Protein AF-V5H3W8-F1 (afdb_monomer)

pLDDT: mean 76.36, std 15.49, range [36.38, 95.75]

Radius of gyration: 22.55 Å; Cα contacts (8 Å, |Δi|>4): 154; chains: 1; bounding box: 55×56×62 Å

Mean predicted aligned error: 12.54 Å

Organism: Anoplophora glabripennis (NCBI:txid217634)

Solvent-accessible surface area (backbone atoms only — not comparable to full-atom values): 15228 Å² total; per-residue (Å²): 134,80,85,79,77,49,71,63,59,54,52,53,50,49,54,49,51,53,53,55,58,68,69,58,84,46,81,87,74,57,70,96,51,98,62,84,52,44,66,60,54,44,54,50,52,47,48,53,53,48,54,53,50,52,52,50,24,57,54,53,75,65,39,87,72,81,64,96,80,65,80,83,50,88,82,46,69,98,61,90,51,64,67,63,46,50,49,53,49,24,49,49,42,58,73,68,49,26,59,79,77,51,67,57,66,57,57,50,36,53,61,69,69,45,80,72,90,63,70,89,81,59,75,79,68,64,78,80,55,80,55,74,84,76,53,60,48,69,62,51,48,49,48,49,61,41,69,46,67,94,84,60,56,68,67,62,52,51,51,53,50,52,43,40,46,52,52,46,48,53,41,43,52,50,55,54,52,64,74,43,55,71,71,49,49,54,60,53,22,68,78,41,53,88,97,53,79,83,50,68,26,24,49,50,36,51,47,43,74,75,44,60,90,41,89,78,53,77,86,77,73,64,90,78,71,88,59,90,74,79,74,58,62,68,60,50,50,54,50,45,56,60,70,49,54,85,112

Structure (mmCIF, N/CA/C/O backbone):
data_AF-V5H3W8-F1
#
_entry.id   AF-V5H3W8-F1
#
loop_
_atom_site.group_PDB
_atom_site.id
_atom_site.type_symbol
_atom_site.label_atom_id
_atom_site.label_alt_id
_atom_site.label_comp_id
_atom_site.label_asym_id
_atom_site.label_entity_id
_atom_site.label_seq_id
_atom_site.pdbx_PDB_ins_code
_atom_site.Cartn_x
_atom_site.Cartn_y
_atom_site.Cartn_z
_atom_site.occupancy
_atom_site.B_iso_or_equiv
_atom_site.auth_seq_id
_atom_site.auth_comp_id
_atom_site.auth_asym_id
_atom_site.auth_atom_id
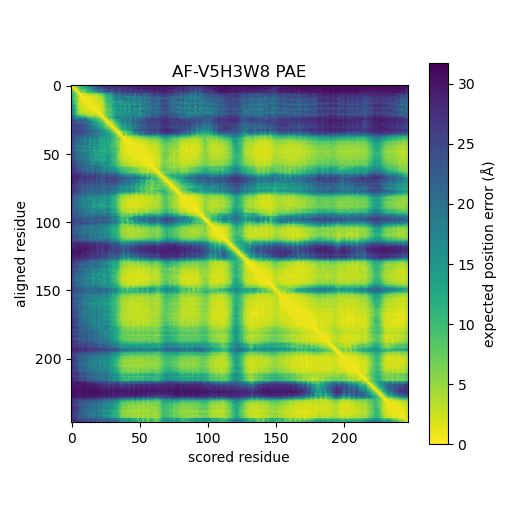_atom_site.pdbx_PDB_model_num
ATOM 1 N N . GLN A 1 1 ? 26.326 19.329 -33.307 1.00 36.81 1 GLN A N 1
ATOM 2 C CA . GLN A 1 1 ? 25.952 17.973 -33.765 1.00 36.81 1 GLN A CA 1
ATOM 3 C C . GLN A 1 1 ? 24.693 17.554 -33.015 1.00 36.81 1 GLN A C 1
ATOM 5 O O . GLN A 1 1 ? 24.700 17.616 -31.793 1.00 36.81 1 GLN A O 1
ATOM 10 N N . LYS A 1 2 ? 23.595 17.240 -33.718 1.00 36.38 2 LYS A N 1
ATOM 11 C CA . LYS A 1 2 ? 22.385 16.672 -33.092 1.00 36.38 2 LYS A CA 1
ATOM 12 C C . LYS A 1 2 ? 22.700 15.240 -32.634 1.00 36.38 2 LYS A C 1
ATOM 14 O O . LYS A 1 2 ? 23.395 14.552 -33.381 1.00 36.38 2 LYS A O 1
ATOM 19 N N . PRO A 1 3 ? 22.228 14.784 -31.462 1.00 43.50 3 PRO A N 1
ATOM 20 C CA . PRO A 1 3 ? 22.454 13.410 -31.045 1.00 43.50 3 PRO A CA 1
ATOM 21 C C . PRO A 1 3 ? 21.676 12.493 -31.991 1.00 43.50 3 PRO A C 1
ATOM 23 O O . PRO A 1 3 ? 20.459 12.609 -32.125 1.00 43.50 3 PRO A O 1
ATOM 26 N N . SER A 1 4 ? 22.401 11.632 -32.696 1.00 48.28 4 SER A N 1
ATOM 27 C CA . SER A 1 4 ? 21.852 10.573 -33.533 1.00 48.28 4 SER A CA 1
ATOM 28 C C . SER A 1 4 ? 21.079 9.602 -32.646 1.00 48.28 4 SER A C 1
ATOM 30 O O . SER A 1 4 ? 21.668 8.835 -31.884 1.00 48.28 4 SER A O 1
ATOM 32 N N . THR A 1 5 ? 19.753 9.668 -32.714 1.00 57.25 5 THR A N 1
ATOM 33 C CA . THR A 1 5 ? 18.859 8.668 -32.136 1.00 57.25 5 THR A CA 1
ATOM 34 C C . THR A 1 5 ? 19.166 7.329 -32.803 1.00 57.25 5 THR A C 1
ATOM 36 O O . THR A 1 5 ? 18.999 7.188 -34.009 1.00 57.25 5 THR A O 1
ATOM 39 N N . SER A 1 6 ? 19.701 6.374 -32.041 1.00 74.00 6 SER A N 1
ATOM 40 C CA . SER A 1 6 ? 20.028 5.031 -32.536 1.00 74.00 6 SER A CA 1
ATOM 41 C C . SER A 1 6 ? 18.786 4.366 -33.144 1.00 74.00 6 SER A C 1
ATOM 43 O O . SER A 1 6 ? 17.714 4.459 -32.550 1.00 74.00 6 SER A O 1
ATOM 45 N N . ASN A 1 7 ? 18.929 3.642 -34.262 1.00 76.00 7 ASN A N 1
ATOM 46 C CA . ASN A 1 7 ? 17.858 2.844 -34.890 1.00 76.00 7 ASN A CA 1
ATOM 47 C C . ASN A 1 7 ? 17.130 1.930 -33.880 1.00 76.00 7 ASN A C 1
ATOM 49 O O . ASN A 1 7 ? 15.952 1.622 -34.031 1.00 76.00 7 ASN A O 1
ATOM 53 N N . MET A 1 8 ? 17.825 1.520 -32.814 1.00 65.44 8 MET A N 1
ATOM 54 C CA . MET A 1 8 ? 17.246 0.764 -31.705 1.00 65.44 8 MET A CA 1
ATOM 55 C C . MET A 1 8 ? 16.245 1.589 -30.882 1.00 65.44 8 MET A C 1
ATOM 57 O O . MET A 1 8 ? 15.207 1.067 -30.494 1.00 65.44 8 MET A O 1
ATOM 61 N N . ALA A 1 9 ? 16.526 2.867 -30.619 1.00 68.62 9 ALA A N 1
ATOM 62 C CA . ALA A 1 9 ? 15.624 3.745 -29.874 1.00 68.62 9 ALA A CA 1
ATOM 63 C C . ALA A 1 9 ? 14.322 4.005 -30.649 1.00 68.62 9 ALA A C 1
ATOM 65 O O . ALA A 1 9 ? 13.252 4.045 -30.048 1.00 68.62 9 ALA A O 1
ATOM 66 N N . GLU A 1 10 ? 14.407 4.116 -31.976 1.00 75.38 10 GLU A N 1
ATOM 67 C CA . GLU A 1 10 ? 13.243 4.229 -32.860 1.00 75.38 10 GLU 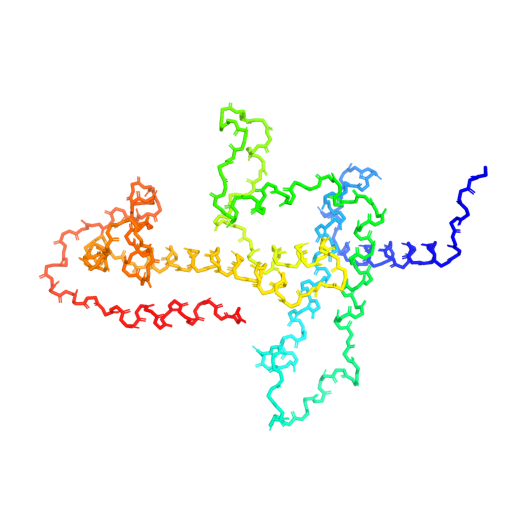A CA 1
ATOM 68 C C . GLU A 1 10 ? 12.424 2.931 -32.885 1.00 75.38 10 GLU A C 1
ATOM 70 O O . GLU A 1 10 ? 11.208 2.963 -32.701 1.00 75.38 10 GLU A O 1
ATOM 75 N N . ALA A 1 11 ? 13.088 1.777 -33.014 1.00 74.50 11 ALA A N 1
ATOM 76 C CA . ALA A 1 11 ? 12.425 0.475 -32.971 1.00 74.50 11 ALA A CA 1
ATOM 77 C C . ALA A 1 11 ? 11.715 0.225 -31.627 1.00 74.50 11 ALA A C 1
ATOM 79 O O . ALA A 1 11 ? 10.573 -0.228 -31.613 1.00 74.50 11 ALA A O 1
ATOM 80 N N . ILE A 1 12 ? 12.354 0.569 -30.503 1.00 71.31 12 ILE A N 1
ATOM 81 C CA . ILE A 1 12 ? 11.743 0.483 -29.167 1.00 71.31 12 ILE A CA 1
ATOM 82 C C . ILE A 1 12 ? 10.550 1.440 -29.060 1.00 71.31 12 ILE A C 1
ATOM 84 O O . ILE A 1 12 ? 9.500 1.042 -28.562 1.00 71.31 12 ILE A O 1
ATOM 88 N N . GLY A 1 13 ? 10.680 2.676 -29.556 1.00 73.56 13 GLY A N 1
ATOM 89 C CA . GLY A 1 13 ? 9.579 3.643 -29.582 1.00 73.56 13 GLY A CA 1
ATOM 90 C C . GLY A 1 13 ? 8.356 3.110 -30.330 1.00 73.56 13 GLY A C 1
ATOM 91 O O . GLY A 1 13 ? 7.246 3.161 -29.804 1.00 73.56 13 GLY A O 1
ATOM 92 N N . LYS A 1 14 ? 8.578 2.509 -31.503 1.00 73.56 14 LYS A N 1
ATOM 93 C CA . LYS A 1 14 ? 7.522 1.928 -32.336 1.00 73.56 14 LYS A CA 1
ATOM 94 C C . LYS A 1 14 ? 6.829 0.735 -31.677 1.00 73.56 14 LYS A C 1
ATOM 96 O O . LYS A 1 14 ? 5.607 0.694 -31.628 1.00 73.56 14 LYS A O 1
ATOM 101 N N . VAL A 1 15 ? 7.590 -0.198 -31.101 1.00 73.19 15 VAL A N 1
ATOM 102 C CA . VAL A 1 15 ? 7.016 -1.346 -30.370 1.00 73.19 15 VAL A CA 1
ATOM 103 C C . VAL A 1 15 ? 6.111 -0.872 -29.232 1.00 73.19 15 VAL A C 1
ATOM 105 O O . VAL A 1 15 ? 5.065 -1.460 -28.976 1.00 73.19 15 VAL A O 1
ATOM 108 N N . MET A 1 16 ? 6.475 0.218 -28.561 1.00 68.38 16 MET A N 1
ATOM 109 C CA . MET A 1 16 ? 5.677 0.757 -27.463 1.00 68.38 16 MET A CA 1
ATOM 110 C C . MET A 1 16 ? 4.433 1.509 -27.922 1.00 68.38 16 MET A C 1
ATOM 112 O O . MET A 1 16 ? 3.408 1.450 -27.240 1.00 68.38 16 MET A O 1
ATOM 116 N N . GLU A 1 17 ? 4.482 2.165 -29.077 1.00 75.00 17 GLU A N 1
ATOM 117 C CA . GLU A 1 17 ? 3.297 2.716 -29.734 1.00 75.00 17 GLU A CA 1
ATOM 118 C C . GLU A 1 17 ? 2.324 1.598 -30.152 1.00 75.00 17 GLU A C 1
ATOM 120 O O . GLU A 1 17 ? 1.122 1.685 -29.884 1.00 75.00 17 GLU A O 1
ATOM 125 N N . ASP A 1 18 ? 2.846 0.491 -30.684 1.00 71.75 18 ASP A N 1
ATOM 126 C CA . ASP A 1 18 ? 2.064 -0.697 -31.045 1.00 71.75 18 ASP A CA 1
ATOM 127 C C . ASP A 1 18 ? 1.444 -1.374 -29.803 1.00 71.75 18 ASP A C 1
ATOM 129 O O . ASP A 1 18 ? 0.270 -1.753 -29.804 1.00 71.75 18 ASP A O 1
ATOM 133 N N . MET A 1 19 ? 2.182 -1.460 -28.690 1.00 69.06 19 MET A N 1
ATOM 134 C CA . MET A 1 19 ? 1.643 -1.940 -27.408 1.00 69.06 19 MET A CA 1
ATOM 135 C C . MET A 1 19 ? 0.571 -0.993 -26.847 1.00 69.06 19 MET A C 1
ATOM 137 O O . MET A 1 19 ? -0.475 -1.446 -26.381 1.00 69.06 19 MET A O 1
ATOM 141 N N . SER A 1 20 ? 0.800 0.323 -26.914 1.00 66.88 20 SER A N 1
ATOM 142 C CA . SER A 1 20 ? -0.152 1.344 -26.449 1.00 66.88 20 SER A CA 1
ATOM 143 C C . SER A 1 20 ? -1.452 1.298 -27.240 1.00 66.88 20 SER A C 1
ATOM 145 O O . SER A 1 20 ? -2.533 1.277 -26.654 1.00 66.88 20 SER A O 1
ATOM 147 N N . SER A 1 21 ? -1.362 1.225 -28.566 1.00 67.25 21 SER A N 1
ATOM 148 C CA . SER A 1 21 ? -2.527 1.149 -29.449 1.00 67.25 21 SER A CA 1
ATOM 149 C C . SER A 1 21 ? -3.320 -0.147 -29.261 1.00 67.25 21 SER A C 1
ATOM 151 O O . SER A 1 21 ? -4.550 -0.103 -29.221 1.00 67.25 21 SER A O 1
ATOM 153 N N . SER A 1 22 ? -2.641 -1.275 -29.036 1.00 62.50 22 SER A N 1
ATOM 154 C CA . SER A 1 22 ? -3.279 -2.584 -28.826 1.00 62.50 22 SER A CA 1
ATOM 155 C C . SER A 1 22 ? -4.119 -2.671 -27.545 1.00 62.50 22 SER A C 1
ATOM 157 O O . SER A 1 22 ? -5.051 -3.469 -27.473 1.00 62.50 22 SER A O 1
ATOM 159 N N . THR A 1 23 ? -3.838 -1.843 -26.533 1.00 56.97 23 THR A N 1
ATOM 160 C CA . THR A 1 23 ? -4.626 -1.811 -25.282 1.00 56.97 23 THR A CA 1
ATOM 161 C C . THR A 1 23 ? -5.836 -0.874 -25.328 1.00 56.97 23 THR A C 1
ATOM 16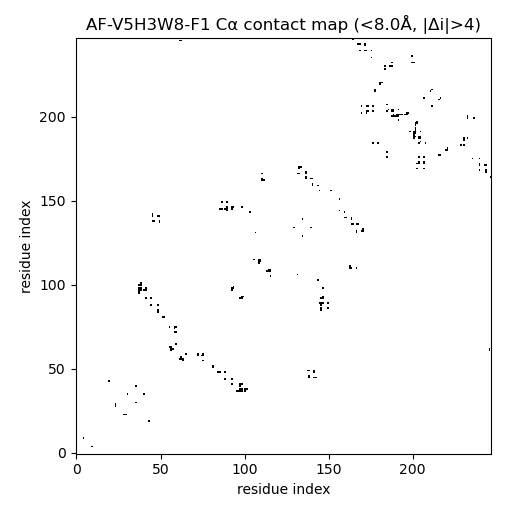3 O O . THR A 1 23 ? -6.718 -0.967 -24.472 1.00 56.97 23 THR A O 1
ATOM 166 N N . GLN A 1 24 ? -5.957 -0.015 -26.348 1.00 60.84 24 GLN A N 1
ATOM 167 C CA . GLN A 1 24 ? -7.094 0.900 -26.519 1.00 60.84 24 GLN A CA 1
ATOM 168 C C . GLN A 1 24 ? -8.302 0.225 -27.193 1.00 60.84 24 GLN A C 1
ATOM 170 O O . GLN A 1 24 ? -8.880 0.743 -28.149 1.00 60.84 24 GLN A O 1
ATOM 175 N N . LEU A 1 25 ? -8.731 -0.925 -26.662 1.00 51.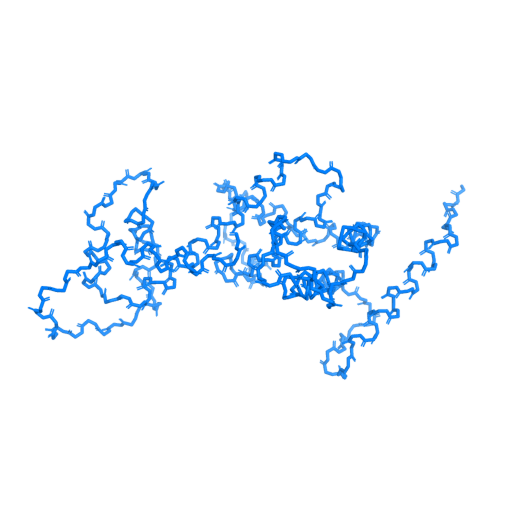78 25 LEU A N 1
ATOM 176 C CA . LEU A 1 25 ? -9.828 -1.749 -27.198 1.00 51.78 25 LEU A CA 1
ATOM 177 C C . LEU A 1 25 ? -11.211 -1.059 -27.211 1.00 51.78 25 LEU A C 1
ATOM 179 O O . LEU A 1 25 ? -12.163 -1.618 -27.753 1.00 51.78 25 LEU A O 1
ATOM 183 N N . LYS A 1 26 ? -11.362 0.151 -26.646 1.00 51.34 26 LYS A N 1
ATOM 184 C CA . LYS A 1 26 ? -12.613 0.927 -26.702 1.00 51.34 26 LYS A CA 1
ATOM 185 C C . LYS A 1 26 ? -12.366 2.392 -27.106 1.00 51.34 26 LYS A C 1
ATOM 187 O O . LYS A 1 26 ? -11.602 3.078 -26.425 1.00 51.34 26 LYS A O 1
ATOM 192 N N . PRO A 1 27 ? -13.098 2.929 -28.108 1.00 52.00 27 PRO A N 1
ATOM 193 C CA . PRO A 1 27 ? -13.049 4.345 -28.504 1.00 52.00 27 PRO A CA 1
ATOM 194 C C . PRO A 1 27 ? -13.328 5.335 -27.363 1.00 52.00 27 PRO A C 1
ATOM 196 O O . PRO A 1 27 ? -12.944 6.495 -27.447 1.00 52.00 27 PRO A O 1
ATOM 199 N N . MET A 1 28 ? -13.983 4.877 -26.294 1.00 44.25 28 MET A N 1
ATOM 200 C CA . MET A 1 28 ? -14.355 5.676 -25.126 1.00 44.25 28 MET A CA 1
ATOM 201 C C . MET A 1 28 ? -13.161 6.057 -24.228 1.00 44.25 28 MET A C 1
ATOM 203 O O . MET A 1 28 ? -13.268 7.016 -23.471 1.00 44.25 28 MET A O 1
ATOM 207 N N . PHE A 1 29 ? -12.021 5.359 -24.338 1.00 48.56 29 PHE A N 1
ATOM 208 C CA . PHE A 1 29 ? -10.782 5.689 -23.614 1.00 48.56 29 PHE A CA 1
ATOM 209 C C . PHE A 1 29 ? -9.767 6.459 -24.466 1.00 48.56 29 PHE A C 1
ATOM 211 O O . PHE A 1 29 ? -8.658 6.723 -24.002 1.00 48.56 29 PHE A O 1
ATOM 218 N N . LYS A 1 30 ? -10.125 6.842 -25.702 1.00 49.28 30 LYS A N 1
ATOM 219 C CA . LYS A 1 30 ? -9.262 7.708 -26.507 1.00 49.28 30 LYS A CA 1
ATOM 220 C C . LYS A 1 30 ? -9.160 9.078 -25.829 1.00 49.28 30 LYS A C 1
ATOM 222 O O . LYS A 1 30 ? -10.192 9.728 -25.634 1.00 49.28 30 LYS A O 1
ATOM 227 N N . PRO A 1 31 ? -7.952 9.552 -25.478 1.00 51.53 31 PRO A N 1
ATOM 228 C CA . PRO A 1 31 ? -7.796 10.914 -24.997 1.00 51.53 31 PRO A CA 1
ATOM 229 C C . PRO A 1 31 ? -8.285 11.879 -26.085 1.00 51.53 31 PRO A C 1
ATOM 231 O O . PRO A 1 31 ? -7.885 11.780 -27.241 1.00 51.53 31 PRO A O 1
ATOM 234 N N . LYS A 1 32 ? -9.147 12.837 -25.718 1.00 51.84 32 LYS A N 1
ATOM 235 C CA . LYS A 1 32 ? -9.651 13.897 -26.620 1.00 51.84 32 LYS A CA 1
ATOM 236 C C . LYS A 1 32 ? -8.559 14.878 -27.095 1.00 51.84 32 LYS A C 1
ATOM 238 O O . LYS A 1 32 ? -8.864 15.833 -27.797 1.00 51.84 32 LYS A O 1
ATOM 243 N N . SER A 1 33 ? -7.309 14.671 -26.684 1.00 50.31 33 SER A N 1
ATOM 244 C CA . SER A 1 33 ? -6.146 15.494 -27.012 1.00 50.31 33 SER A CA 1
ATOM 245 C C . SER A 1 33 ? -5.225 14.715 -27.946 1.00 50.31 33 SER A C 1
ATOM 247 O O . SER A 1 33 ? -4.803 13.612 -27.608 1.00 50.31 33 SER A O 1
ATOM 249 N N . GLU A 1 34 ? -4.868 15.315 -29.084 1.00 51.34 34 GLU A N 1
ATOM 250 C CA . GLU A 1 34 ? -3.947 14.746 -30.084 1.00 51.34 34 GLU A CA 1
ATOM 251 C C . GLU A 1 34 ? -2.525 14.518 -29.546 1.00 51.34 34 GLU A C 1
ATOM 253 O O . GLU A 1 34 ? -1.747 13.774 -30.139 1.00 51.34 34 GLU A O 1
ATOM 258 N N . LYS A 1 35 ? -2.169 15.138 -28.413 1.00 53.22 35 LYS A N 1
ATOM 259 C CA . LYS A 1 35 ? -0.877 14.933 -27.752 1.00 53.22 35 LYS A CA 1
ATOM 260 C C . LYS A 1 35 ? -1.044 14.003 -26.549 1.00 53.22 35 LYS A C 1
ATOM 262 O O . LYS A 1 35 ? -1.861 14.326 -25.677 1.00 53.22 35 LYS A O 1
ATOM 267 N N . PRO A 1 36 ? -0.274 12.899 -26.461 1.00 55.19 36 PRO A N 1
ATOM 268 C CA . PRO A 1 36 ? -0.292 12.033 -25.292 1.00 55.19 36 PRO A CA 1
ATOM 269 C C . PRO A 1 36 ? 0.120 12.842 -24.063 1.00 55.19 36 PRO A C 1
ATOM 271 O O . PRO A 1 36 ? 1.194 13.442 -24.018 1.00 55.19 36 PRO A O 1
ATOM 274 N N . ILE A 1 37 ? -0.766 12.883 -23.070 1.00 64.12 37 ILE A N 1
ATOM 275 C CA . ILE A 1 37 ? -0.479 13.509 -21.784 1.00 64.12 37 ILE A CA 1
ATOM 276 C C . ILE A 1 37 ? 0.551 12.603 -21.094 1.00 64.12 37 ILE A C 1
ATOM 278 O O . ILE A 1 37 ? 0.277 11.411 -20.934 1.00 64.12 37 ILE A O 1
ATOM 282 N N . PRO A 1 38 ? 1.720 13.116 -20.672 1.00 66.88 38 PRO A N 1
ATOM 283 C CA . PRO A 1 38 ? 2.772 12.293 -20.074 1.00 66.88 38 PRO A CA 1
ATOM 284 C C . PRO A 1 38 ? 2.278 11.438 -18.897 1.00 66.88 38 PRO A C 1
ATOM 286 O O . PRO A 1 38 ? 2.636 10.273 -18.783 1.00 66.88 38 PRO A O 1
ATOM 289 N N . GLN A 1 39 ? 1.353 11.965 -18.093 1.00 69.81 39 GLN A N 1
ATOM 290 C CA . GLN A 1 39 ? 0.687 11.237 -17.007 1.00 69.81 39 GLN A CA 1
ATOM 291 C C . GLN A 1 39 ? -0.070 9.990 -17.496 1.00 69.81 39 GLN A C 1
ATOM 293 O O . GLN A 1 39 ? 0.030 8.932 -16.882 1.00 69.81 39 GLN A O 1
ATOM 298 N N . SER A 1 40 ? -0.784 10.074 -18.623 1.00 73.81 40 SER A N 1
ATOM 299 C CA . SER A 1 40 ? -1.494 8.929 -19.208 1.00 73.81 40 SER A CA 1
ATOM 300 C C . SER A 1 40 ? -0.529 7.851 -19.700 1.00 73.81 40 SER A C 1
ATOM 302 O O . SER A 1 40 ? -0.800 6.667 -19.525 1.00 73.81 40 SER A O 1
ATOM 304 N N . LEU A 1 41 ? 0.617 8.250 -20.261 1.00 76.44 41 LEU A N 1
ATOM 305 C CA . LEU A 1 41 ? 1.667 7.311 -20.659 1.00 76.44 41 LEU A CA 1
ATOM 306 C C . LEU A 1 41 ? 2.307 6.636 -19.436 1.00 76.44 41 LEU A C 1
ATOM 308 O O . LEU A 1 41 ? 2.579 5.440 -19.478 1.00 76.44 41 LEU A O 1
ATOM 312 N N . PHE A 1 42 ? 2.488 7.359 -18.324 1.00 78.38 42 PHE A N 1
ATOM 313 C CA . PHE A 1 42 ? 2.976 6.755 -17.081 1.00 78.38 42 PHE A CA 1
ATOM 314 C C . PHE A 1 42 ? 2.010 5.701 -16.550 1.00 78.38 42 PHE A C 1
ATOM 316 O O . PHE A 1 42 ? 2.420 4.575 -16.288 1.00 78.38 42 PHE A O 1
ATOM 323 N N . LEU A 1 43 ? 0.722 6.047 -16.455 1.00 79.69 43 LEU A N 1
ATOM 324 C CA . LEU A 1 43 ? -0.324 5.125 -16.012 1.00 79.69 43 LEU A CA 1
ATOM 325 C C . LEU A 1 43 ? -0.396 3.886 -16.906 1.00 79.69 43 LEU A C 1
ATOM 327 O O . LEU A 1 43 ? -0.587 2.784 -16.402 1.00 79.69 43 LEU A O 1
ATOM 331 N N . PHE A 1 44 ? -0.190 4.058 -18.211 1.00 83.12 44 PHE A N 1
ATOM 332 C CA . PHE A 1 44 ? -0.109 2.951 -19.155 1.00 83.12 44 PHE A CA 1
ATOM 333 C C . PHE A 1 44 ? 1.107 2.043 -18.902 1.00 83.12 44 PHE A C 1
ATOM 335 O O . PHE A 1 44 ? 0.977 0.826 -18.815 1.00 83.12 44 PHE A O 1
ATOM 342 N N . VAL A 1 45 ? 2.297 2.615 -18.712 1.00 85.38 45 VAL A N 1
ATOM 343 C CA . VAL A 1 45 ? 3.503 1.838 -18.381 1.00 85.38 45 VAL A CA 1
ATOM 344 C C . VAL A 1 45 ? 3.333 1.100 -17.046 1.00 85.38 45 VAL A C 1
ATOM 346 O O . VAL A 1 45 ? 3.662 -0.084 -16.946 1.00 85.38 45 VAL A O 1
ATOM 349 N N . THR A 1 46 ? 2.776 1.765 -16.029 1.00 87.00 46 THR A N 1
ATOM 350 C CA . THR A 1 46 ? 2.461 1.149 -14.733 1.00 87.00 46 THR A CA 1
ATOM 351 C C . THR A 1 46 ? 1.426 0.033 -14.873 1.00 87.00 46 THR A C 1
ATOM 353 O O . THR A 1 46 ? 1.571 -0.996 -14.216 1.00 87.00 46 THR A O 1
ATOM 356 N N . SER A 1 47 ? 0.409 0.178 -15.731 1.00 89.31 47 SER A N 1
ATOM 357 C CA . SER A 1 47 ? -0.606 -0.866 -15.922 1.00 89.31 47 SER A CA 1
ATOM 358 C C . SER A 1 47 ? -0.043 -2.112 -16.609 1.00 89.31 47 SER A C 1
ATOM 360 O O . SER A 1 47 ? -0.408 -3.224 -16.219 1.00 89.31 47 SER A O 1
ATOM 362 N N . ILE A 1 48 ? 0.899 -1.958 -17.551 1.00 89.75 48 ILE A N 1
ATOM 363 C CA . ILE A 1 48 ? 1.641 -3.095 -18.121 1.00 89.75 48 ILE A CA 1
ATOM 364 C C . ILE A 1 48 ? 2.421 -3.812 -17.017 1.00 89.75 48 ILE A C 1
ATOM 366 O O . ILE A 1 48 ? 2.299 -5.032 -16.885 1.00 89.75 48 ILE A O 1
ATOM 370 N N . ALA A 1 49 ? 3.203 -3.072 -16.222 1.00 90.94 49 ALA A N 1
ATOM 371 C CA . ALA A 1 49 ? 3.994 -3.647 -15.134 1.00 90.94 49 ALA A CA 1
ATOM 372 C C . ALA A 1 49 ? 3.105 -4.413 -14.143 1.00 90.94 49 ALA A C 1
ATOM 374 O O . ALA A 1 49 ? 3.398 -5.557 -13.803 1.00 90.94 49 ALA A O 1
ATOM 375 N N . ARG A 1 50 ? 1.980 -3.806 -13.751 1.00 91.75 50 ARG A N 1
ATOM 376 C CA . ARG A 1 50 ? 1.015 -4.390 -12.820 1.00 91.75 50 ARG A CA 1
ATOM 377 C C . ARG A 1 50 ? 0.392 -5.670 -13.349 1.00 91.75 50 ARG A C 1
ATOM 379 O O . ARG A 1 50 ? 0.432 -6.684 -12.667 1.00 91.75 50 ARG A O 1
ATOM 386 N N . THR A 1 51 ? -0.134 -5.635 -14.570 1.00 91.50 51 THR A N 1
ATOM 387 C CA . THR A 1 51 ? -0.800 -6.801 -15.167 1.00 91.50 51 THR A CA 1
ATOM 388 C C . THR A 1 51 ? 0.164 -7.982 -15.271 1.00 91.50 51 THR A C 1
ATOM 390 O O . THR A 1 51 ? -0.203 -9.110 -14.965 1.00 91.50 51 THR A O 1
ATOM 393 N N . ASN A 1 52 ? 1.420 -7.733 -15.657 1.00 90.75 52 ASN A N 1
ATOM 394 C CA . ASN A 1 52 ? 2.422 -8.796 -15.744 1.00 90.75 52 ASN A CA 1
ATOM 395 C C . ASN A 1 52 ? 2.820 -9.338 -14.364 1.00 90.75 52 ASN A C 1
ATOM 397 O O . ASN A 1 52 ? 2.977 -10.548 -14.228 1.00 90.75 52 ASN A O 1
ATOM 401 N N . LEU A 1 53 ? 2.928 -8.475 -13.347 1.00 88.81 53 LEU A N 1
ATOM 402 C CA . LEU A 1 53 ? 3.195 -8.900 -11.972 1.00 88.81 53 LEU A CA 1
ATOM 403 C C . LEU A 1 53 ? 2.066 -9.785 -11.421 1.00 88.81 53 LEU A C 1
ATOM 405 O O . LEU A 1 53 ? 2.334 -10.823 -10.825 1.00 88.81 53 LEU A O 1
ATOM 409 N N . GLU A 1 54 ? 0.807 -9.399 -11.638 1.00 89.00 54 GLU A N 1
ATOM 410 C CA . GLU A 1 54 ? -0.361 -10.174 -11.199 1.00 89.00 54 GLU A CA 1
ATOM 411 C C . GLU A 1 54 ? -0.440 -11.531 -11.912 1.00 89.00 54 GLU A C 1
ATOM 413 O O . GLU A 1 54 ? -0.681 -12.555 -11.272 1.00 89.00 54 GLU A O 1
ATOM 418 N N . VAL A 1 55 ? -0.174 -11.564 -13.224 1.00 86.12 55 VAL A N 1
ATOM 419 C CA . VAL A 1 55 ? -0.101 -12.816 -13.994 1.00 86.12 55 VAL A CA 1
ATOM 420 C C . VAL A 1 55 ? 0.987 -13.734 -13.443 1.00 86.12 55 VAL A C 1
ATOM 422 O O . VAL A 1 55 ? 0.736 -14.921 -13.241 1.00 86.12 55 VAL A O 1
ATOM 425 N N . GLU A 1 56 ? 2.176 -13.203 -13.164 1.00 84.19 56 GLU A N 1
ATOM 426 C CA . GLU A 1 56 ? 3.269 -13.995 -12.605 1.00 84.19 56 GLU A CA 1
ATOM 427 C C . GLU A 1 56 ? 2.954 -14.500 -11.193 1.00 84.19 56 GLU A C 1
ATOM 429 O O . GLU A 1 56 ? 3.197 -15.668 -10.895 1.00 84.19 56 GLU A O 1
ATOM 434 N N . LEU A 1 57 ? 2.345 -13.669 -10.344 1.00 84.25 57 LEU A N 1
ATOM 435 C CA . LEU A 1 57 ? 1.908 -14.068 -9.006 1.00 84.25 57 LEU A CA 1
ATOM 436 C C . LEU A 1 57 ? 0.920 -15.242 -9.065 1.00 84.25 57 LEU A C 1
ATOM 438 O O . LEU A 1 57 ? 1.070 -16.215 -8.325 1.00 84.25 57 LEU A O 1
ATOM 442 N N . ILE A 1 58 ? -0.062 -15.182 -9.970 1.00 84.31 58 ILE A N 1
ATOM 443 C CA . ILE A 1 58 ? -1.040 -16.260 -10.181 1.00 84.31 58 ILE A CA 1
ATOM 444 C C . ILE A 1 58 ? -0.342 -17.527 -10.688 1.00 84.31 58 ILE A C 1
ATOM 446 O O . ILE A 1 58 ? -0.584 -18.618 -10.168 1.00 84.31 58 ILE A O 1
ATOM 450 N N . GLN A 1 59 ? 0.555 -17.400 -11.669 1.00 81.00 59 GLN A N 1
ATOM 451 C CA . GLN A 1 59 ? 1.321 -18.533 -12.195 1.00 81.00 59 GLN A CA 1
ATOM 452 C C . GLN A 1 59 ? 2.234 -19.166 -11.135 1.00 81.00 59 GLN A C 1
ATOM 454 O O . GLN A 1 59 ? 2.490 -20.366 -11.187 1.00 81.00 59 GLN A O 1
ATOM 459 N N . ARG A 1 60 ? 2.694 -18.402 -10.142 1.00 78.44 60 ARG A N 1
ATOM 460 C CA . ARG A 1 60 ? 3.490 -18.906 -9.013 1.00 78.44 60 ARG A CA 1
ATOM 461 C C . ARG A 1 60 ? 2.649 -19.373 -7.816 1.00 78.44 60 ARG A C 1
ATOM 463 O O . ARG A 1 60 ? 3.203 -19.673 -6.768 1.00 78.44 60 ARG A O 1
ATOM 470 N N . GLY A 1 61 ? 1.323 -19.451 -7.944 1.00 77.62 61 GLY A N 1
ATOM 471 C CA . GLY A 1 61 ? 0.456 -19.960 -6.875 1.00 77.62 61 GLY A CA 1
ATOM 472 C C . GLY A 1 61 ? 0.245 -18.986 -5.712 1.00 77.62 61 GLY A C 1
ATOM 473 O O . GLY A 1 61 ? -0.069 -19.418 -4.607 1.00 77.62 61 GLY A O 1
ATOM 474 N N . GLY A 1 62 ? 0.396 -17.680 -5.947 1.00 77.31 62 GLY A N 1
ATOM 475 C CA . GLY A 1 62 ? 0.115 -16.638 -4.953 1.00 77.31 62 GLY A CA 1
ATOM 476 C C . GLY A 1 62 ? 1.326 -16.151 -4.155 1.00 77.31 62 GLY A C 1
ATOM 477 O O . GLY A 1 62 ? 1.149 -15.345 -3.247 1.00 77.31 62 GLY A O 1
ATOM 478 N N . SER A 1 63 ? 2.543 -16.587 -4.496 1.00 76.44 63 SER A N 1
ATOM 479 C CA . SER A 1 63 ? 3.788 -16.097 -3.892 1.00 76.44 63 SER A CA 1
ATOM 480 C C . SER A 1 63 ? 4.829 -15.767 -4.958 1.00 76.44 63 SER A C 1
ATOM 482 O O . SER A 1 63 ? 5.072 -16.551 -5.870 1.00 76.44 63 SER A O 1
ATOM 484 N N . LEU A 1 64 ? 5.495 -14.616 -4.833 1.00 72.00 64 LEU A N 1
ATOM 485 C CA . LEU A 1 64 ? 6.664 -14.288 -5.663 1.00 72.00 64 LEU A CA 1
ATOM 486 C C . LEU A 1 64 ? 7.947 -14.940 -5.132 1.00 72.00 64 LEU A C 1
ATOM 488 O O . LEU A 1 64 ? 8.908 -15.104 -5.888 1.00 72.00 64 LEU A O 1
ATOM 492 N N . VAL A 1 65 ? 7.953 -15.335 -3.854 1.00 70.12 65 VAL A N 1
ATOM 493 C CA . VAL A 1 65 ? 9.052 -16.063 -3.218 1.00 70.12 65 VAL A CA 1
ATOM 494 C C . VAL A 1 65 ? 8.915 -17.536 -3.576 1.00 70.12 65 VAL A C 1
ATOM 496 O O . VAL A 1 65 ? 7.979 -18.207 -3.144 1.00 70.12 65 VAL A O 1
ATOM 499 N N . ILE A 1 66 ? 9.856 -18.027 -4.380 1.00 64.69 66 ILE A N 1
ATOM 500 C CA . ILE A 1 66 ? 9.936 -19.440 -4.740 1.00 64.69 66 ILE A CA 1
ATOM 501 C C . ILE A 1 66 ? 10.536 -20.186 -3.546 1.00 64.69 66 ILE A C 1
ATOM 503 O O . ILE A 1 66 ? 11.741 -20.112 -3.302 1.00 64.69 66 ILE A O 1
ATOM 507 N N . SER A 1 67 ? 9.709 -20.925 -2.811 1.00 59.00 67 SER A N 1
ATOM 508 C CA . SER A 1 67 ? 10.213 -21.993 -1.948 1.00 59.00 67 SER A CA 1
ATOM 509 C C . SER A 1 67 ? 10.601 -23.154 -2.857 1.00 59.00 67 SER A C 1
ATOM 511 O O . SER A 1 67 ? 9.759 -23.686 -3.571 1.00 59.00 67 SER A O 1
ATOM 513 N N . GLY A 1 68 ? 11.876 -23.552 -2.866 1.00 58.41 68 GLY A N 1
ATOM 514 C CA . GLY A 1 68 ? 12.418 -24.581 -3.772 1.00 58.41 68 GLY A CA 1
ATOM 515 C C . GLY A 1 68 ? 11.843 -26.001 -3.618 1.00 58.41 68 GLY A C 1
ATOM 516 O O . GLY A 1 68 ? 12.457 -26.949 -4.097 1.00 58.41 68 GLY A O 1
ATOM 517 N N . ALA A 1 69 ? 10.713 -26.158 -2.928 1.00 58.12 69 ALA A N 1
ATOM 518 C CA . ALA A 1 69 ? 10.028 -27.416 -2.665 1.00 58.12 69 ALA A CA 1
ATOM 519 C C . ALA A 1 69 ? 8.803 -27.657 -3.570 1.00 58.12 69 ALA A C 1
ATOM 521 O O . ALA A 1 69 ? 8.304 -28.781 -3.598 1.00 58.12 69 ALA A O 1
ATOM 522 N N . ASP A 1 70 ? 8.325 -26.649 -4.311 1.00 63.19 70 ASP A N 1
ATOM 523 C CA . ASP A 1 70 ? 7.105 -26.785 -5.114 1.00 63.19 70 ASP A CA 1
ATOM 524 C C . ASP A 1 70 ? 7.372 -27.403 -6.500 1.00 63.19 70 ASP A C 1
ATOM 526 O O . ASP A 1 70 ? 8.383 -27.096 -7.145 1.00 63.19 70 ASP A O 1
ATOM 530 N N . PRO A 1 71 ? 6.477 -28.284 -6.991 1.00 61.56 71 PRO A N 1
ATOM 531 C CA . PRO A 1 71 ? 6.618 -28.880 -8.311 1.00 61.56 71 PRO A CA 1
ATOM 532 C C . PRO A 1 71 ? 6.552 -27.793 -9.398 1.00 61.56 71 PRO A C 1
ATOM 534 O O . PRO A 1 71 ? 5.769 -26.848 -9.283 1.00 61.56 71 PRO A O 1
ATOM 537 N N . PRO A 1 72 ? 7.340 -27.917 -10.481 1.00 64.69 72 PRO A N 1
ATOM 538 C CA . PRO A 1 72 ? 7.384 -26.909 -11.533 1.00 64.69 72 PRO A CA 1
ATOM 539 C C . PRO A 1 72 ? 5.999 -26.741 -12.170 1.00 64.69 72 PRO A C 1
ATOM 541 O O . PRO A 1 72 ? 5.476 -27.673 -12.784 1.00 64.69 72 PRO A O 1
ATOM 544 N N . ASN A 1 73 ? 5.400 -25.553 -12.031 1.00 70.44 73 ASN A N 1
ATOM 545 C CA . ASN A 1 73 ? 4.120 -25.254 -12.665 1.00 70.44 73 ASN A CA 1
ATOM 546 C C . ASN A 1 73 ? 4.319 -25.201 -14.194 1.00 70.44 73 ASN A C 1
ATOM 548 O O . ASN A 1 73 ? 5.077 -24.355 -14.671 1.00 70.44 73 ASN A O 1
ATOM 552 N N . PRO A 1 74 ? 3.643 -26.055 -14.987 1.00 67.69 74 PRO A N 1
ATOM 553 C CA . PRO A 1 74 ? 3.794 -26.086 -16.444 1.00 67.69 74 PRO A CA 1
ATOM 554 C C . PRO A 1 74 ? 3.336 -24.795 -17.142 1.00 67.69 74 PRO A C 1
ATOM 556 O O . PRO A 1 74 ? 3.657 -24.596 -18.313 1.00 67.69 74 PRO A O 1
ATOM 559 N N . LEU A 1 75 ? 2.591 -23.930 -16.444 1.00 68.62 75 LEU A N 1
ATOM 560 C CA . LEU A 1 75 ? 2.188 -22.605 -16.920 1.00 68.62 75 LEU A CA 1
ATOM 561 C C . LEU A 1 75 ? 3.278 -21.540 -16.732 1.00 68.62 75 LEU A C 1
ATOM 563 O O . LEU A 1 75 ? 3.154 -20.458 -17.306 1.00 68.62 75 LEU A O 1
ATOM 567 N N . LEU A 1 76 ? 4.326 -21.816 -15.946 1.00 68.62 76 LEU A N 1
ATOM 568 C CA . LEU A 1 76 ? 5.425 -20.875 -15.765 1.00 68.62 76 LEU A CA 1
ATOM 569 C C . LEU A 1 76 ? 6.289 -20.815 -17.033 1.00 68.62 76 LEU A C 1
ATOM 571 O O . LEU A 1 76 ? 6.680 -21.854 -17.580 1.00 68.62 76 LEU A O 1
ATOM 575 N N . PRO A 1 77 ? 6.633 -19.607 -17.507 1.00 68.00 77 PRO A N 1
ATOM 576 C CA . PRO A 1 77 ? 7.596 -19.446 -18.581 1.00 68.00 77 PRO A CA 1
ATOM 577 C C . PRO A 1 77 ? 8.925 -20.127 -18.239 1.00 68.00 77 PRO A C 1
ATOM 579 O O . PRO A 1 77 ? 9.407 -20.067 -17.114 1.00 68.00 77 PRO A O 1
ATOM 582 N N . LYS A 1 78 ? 9.593 -20.706 -19.245 1.00 66.81 78 LYS A N 1
ATOM 583 C CA . LYS A 1 78 ? 10.932 -21.311 -19.077 1.00 66.81 78 LYS A CA 1
ATOM 584 C C . LYS A 1 78 ? 12.023 -20.302 -18.682 1.00 66.81 78 LYS A C 1
ATOM 586 O O . LYS A 1 78 ? 13.137 -20.706 -18.361 1.00 66.81 78 LYS A O 1
ATOM 591 N N . ARG A 1 79 ? 11.743 -19.002 -18.805 1.00 71.69 79 ARG A N 1
ATOM 592 C CA . ARG A 1 79 ? 12.643 -17.894 -18.474 1.00 71.69 79 ARG A CA 1
ATOM 593 C C . ARG A 1 79 ? 11.860 -16.801 -17.765 1.00 71.69 79 ARG A C 1
ATOM 595 O O . ARG A 1 79 ? 10.866 -16.329 -18.311 1.00 71.69 79 ARG A O 1
ATOM 602 N N . ASP A 1 80 ? 12.377 -16.353 -16.629 1.00 75.00 80 ASP A N 1
ATOM 603 C CA . ASP A 1 80 ? 11.854 -15.192 -15.916 1.00 75.00 80 ASP A CA 1
ATOM 604 C C . ASP A 1 80 ? 12.012 -13.930 -16.772 1.00 75.00 80 ASP A C 1
ATOM 606 O O . ASP A 1 80 ? 13.119 -13.560 -17.178 1.00 75.00 80 ASP A O 1
ATOM 610 N N . CYS A 1 81 ? 10.894 -13.267 -17.066 1.00 80.31 81 CYS A N 1
ATOM 611 C CA . CYS A 1 81 ? 10.868 -12.070 -17.905 1.00 80.31 81 CYS A CA 1
ATOM 612 C C . CYS A 1 81 ? 10.470 -10.800 -17.151 1.00 80.31 81 CYS A C 1
ATOM 614 O O . CYS A 1 81 ? 10.577 -9.719 -17.726 1.00 80.31 81 CYS A O 1
ATOM 616 N N . ILE A 1 82 ? 10.064 -10.894 -15.881 1.00 84.44 82 ILE A N 1
ATOM 617 C CA . ILE A 1 82 ? 9.591 -9.738 -15.110 1.00 84.44 82 ILE A CA 1
ATOM 618 C C . ILE A 1 82 ? 10.681 -8.698 -14.884 1.00 84.44 82 ILE A C 1
ATOM 620 O O . ILE A 1 82 ? 10.452 -7.515 -15.111 1.00 84.44 82 ILE A O 1
ATOM 624 N N . VAL A 1 83 ? 11.898 -9.125 -14.539 1.00 84.00 83 VAL A N 1
ATOM 625 C CA . VAL A 1 83 ? 13.031 -8.213 -14.340 1.00 84.00 83 VAL A CA 1
ATOM 626 C C . VAL A 1 83 ? 13.417 -7.524 -15.659 1.00 84.00 83 VAL A C 1
ATOM 628 O O . VAL A 1 83 ? 13.452 -6.291 -15.685 1.00 84.00 83 VAL A O 1
ATOM 631 N N . PRO A 1 84 ? 13.626 -8.249 -16.783 1.00 86.75 84 PRO A N 1
ATOM 632 C CA . PRO A 1 84 ? 13.813 -7.618 -18.091 1.00 86.75 84 PRO A CA 1
ATOM 633 C C . PRO A 1 84 ? 12.671 -6.680 -18.507 1.00 86.75 84 PRO A C 1
ATOM 635 O O . PRO A 1 84 ? 12.927 -5.607 -19.055 1.00 86.75 84 PRO A O 1
ATOM 638 N N . LEU A 1 85 ? 11.417 -7.055 -18.239 1.00 88.25 85 LEU A N 1
ATOM 639 C CA . LEU A 1 85 ? 10.245 -6.247 -18.566 1.00 88.25 85 LEU A CA 1
ATOM 640 C C . LEU A 1 85 ? 10.245 -4.939 -17.773 1.00 88.25 85 LEU A C 1
ATOM 642 O O . LEU A 1 85 ? 10.194 -3.864 -18.371 1.00 88.25 85 LEU A O 1
ATOM 646 N N . LEU A 1 86 ? 10.353 -5.017 -16.445 1.00 87.69 86 LEU A N 1
ATOM 647 C CA . LEU A 1 86 ? 10.428 -3.847 -15.571 1.00 87.69 86 LEU A CA 1
ATOM 648 C C . LEU A 1 86 ? 11.592 -2.939 -15.969 1.00 87.69 86 LEU A C 1
ATOM 650 O O . LEU A 1 86 ? 11.440 -1.720 -15.976 1.00 87.69 86 LEU A O 1
ATOM 654 N N . HIS A 1 87 ? 12.720 -3.517 -16.388 1.00 87.31 87 HIS A N 1
ATOM 655 C CA . HIS A 1 87 ? 13.856 -2.753 -16.883 1.00 87.31 87 HIS A CA 1
ATOM 656 C C . HIS A 1 87 ? 13.507 -1.933 -18.134 1.00 87.31 87 HIS A C 1
ATOM 658 O O . HIS A 1 87 ? 13.762 -0.726 -18.173 1.00 87.31 87 HIS A O 1
ATOM 664 N N . VAL A 1 88 ? 12.910 -2.553 -19.157 1.00 88.88 88 VAL A N 1
ATOM 665 C CA . VAL A 1 88 ? 12.497 -1.850 -20.387 1.00 88.88 88 VAL A CA 1
ATOM 666 C C . VAL A 1 88 ? 11.463 -0.766 -20.078 1.00 88.88 88 VAL A C 1
ATOM 668 O O . VAL A 1 88 ? 11.605 0.369 -20.543 1.00 88.88 88 VAL A O 1
ATOM 671 N N . LEU A 1 89 ? 10.471 -1.080 -19.243 1.00 88.31 89 LEU A N 1
ATOM 672 C CA . LEU A 1 89 ? 9.437 -0.134 -18.825 1.00 88.31 89 LEU A CA 1
ATOM 673 C C . LEU A 1 89 ? 10.036 1.068 -18.075 1.00 88.31 89 LEU A C 1
ATOM 675 O O . LEU A 1 89 ? 9.711 2.211 -18.398 1.00 88.31 89 LEU A O 1
ATOM 679 N N . ALA A 1 90 ? 10.964 0.840 -17.142 1.00 86.06 90 ALA A N 1
ATOM 680 C CA . ALA A 1 90 ? 11.639 1.897 -16.387 1.00 86.06 90 ALA A CA 1
ATOM 681 C C . ALA A 1 90 ? 12.540 2.774 -17.271 1.00 86.06 90 ALA A C 1
ATOM 683 O O . ALA A 1 90 ? 12.644 3.987 -17.068 1.00 86.06 90 ALA A O 1
ATOM 684 N N . VAL A 1 91 ? 13.218 2.188 -18.265 1.00 84.25 91 VAL A N 1
ATOM 685 C CA . VAL A 1 91 ? 13.978 2.961 -19.261 1.00 84.25 91 VAL A CA 1
ATOM 686 C C . VAL A 1 91 ? 13.037 3.853 -20.064 1.00 84.25 91 VAL A C 1
ATOM 688 O O . VAL A 1 91 ? 13.2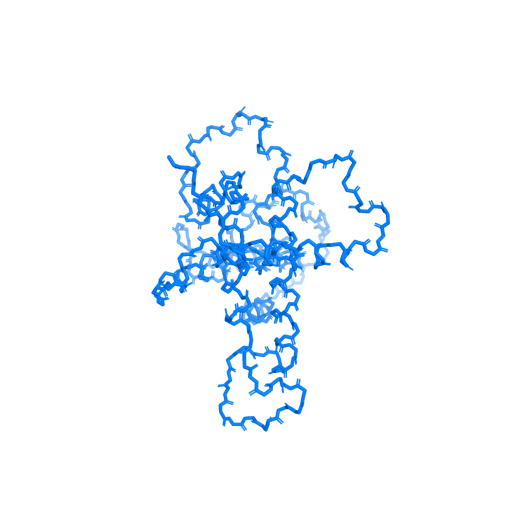96 5.051 -20.173 1.00 84.25 91 VAL A O 1
ATOM 691 N N . HIS A 1 92 ? 11.933 3.310 -20.579 1.00 78.56 92 HIS A N 1
ATOM 692 C CA . HIS A 1 92 ? 11.010 4.093 -21.394 1.00 78.56 92 HIS A CA 1
ATOM 693 C C . HIS A 1 92 ? 10.352 5.219 -20.611 1.00 78.56 92 HIS A C 1
ATOM 695 O O . HIS A 1 92 ? 10.319 6.355 -21.084 1.00 78.56 92 HIS A O 1
ATOM 701 N N . ALA A 1 93 ? 9.892 4.918 -19.397 1.00 77.94 93 ALA A N 1
ATOM 702 C CA . ALA A 1 93 ? 9.336 5.915 -18.510 1.00 77.94 93 ALA A CA 1
ATOM 703 C C . ALA A 1 93 ? 10.332 7.093 -18.400 1.00 77.94 93 ALA A C 1
ATOM 705 O O . ALA A 1 93 ? 9.979 8.244 -18.692 1.00 77.94 93 ALA A O 1
ATOM 706 N N . ARG A 1 94 ? 11.594 6.819 -18.034 1.00 76.38 94 ARG A N 1
ATOM 707 C CA . ARG A 1 94 ? 12.610 7.862 -17.794 1.00 76.38 94 ARG A CA 1
ATOM 708 C C . ARG A 1 94 ? 12.966 8.647 -19.057 1.00 76.38 94 ARG A C 1
ATOM 710 O O . ARG A 1 94 ? 13.046 9.875 -19.004 1.00 76.38 94 ARG A O 1
ATOM 717 N N . VAL A 1 95 ? 13.151 7.964 -20.187 1.00 70.00 95 VAL A N 1
ATOM 718 C CA . VAL A 1 95 ? 13.519 8.589 -21.472 1.00 70.00 95 VAL A CA 1
ATOM 719 C C . VAL A 1 95 ? 12.397 9.475 -22.010 1.00 70.00 95 VAL A C 1
ATOM 721 O O . VAL A 1 95 ? 12.673 10.563 -22.515 1.00 70.00 95 VAL A O 1
ATOM 724 N N . ALA A 1 96 ? 11.135 9.079 -21.836 1.00 64.44 96 ALA A N 1
ATOM 725 C CA . ALA A 1 96 ? 9.986 9.855 -22.293 1.00 64.44 96 ALA A CA 1
ATOM 726 C C . ALA A 1 96 ? 9.759 11.161 -21.492 1.00 64.44 96 ALA A C 1
ATOM 728 O O . ALA A 1 96 ? 8.785 11.868 -21.742 1.00 64.44 96 ALA A O 1
ATOM 729 N N . ARG A 1 97 ? 10.619 11.488 -20.504 1.00 61.59 97 ARG A N 1
ATOM 730 C CA . ARG A 1 97 ? 10.432 12.567 -19.502 1.00 61.59 97 ARG A CA 1
ATOM 731 C C . ARG A 1 97 ? 9.071 12.526 -18.800 1.00 61.59 97 ARG A C 1
ATOM 733 O O . ARG A 1 97 ? 8.683 13.474 -18.123 1.00 61.59 97 ARG A O 1
ATOM 740 N N . VAL A 1 98 ? 8.384 11.396 -18.905 1.00 57.44 98 VAL A N 1
ATOM 741 C CA . VAL A 1 98 ? 7.058 11.147 -18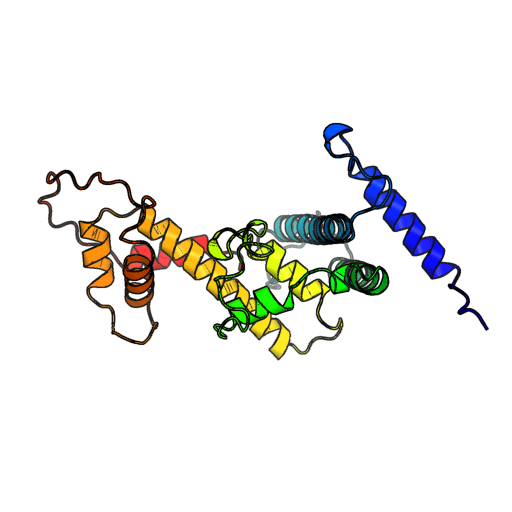.358 1.00 57.44 98 VAL A CA 1
ATOM 742 C C . VAL A 1 98 ? 7.062 11.279 -16.835 1.00 57.44 98 VAL A C 1
ATOM 744 O O . VAL A 1 98 ? 6.132 11.837 -16.260 1.00 57.44 98 VAL A O 1
ATOM 747 N N . LEU A 1 99 ? 8.165 10.881 -16.192 1.00 54.09 99 LEU A N 1
ATOM 748 C CA . LEU A 1 99 ? 8.334 10.981 -14.738 1.00 54.09 99 LEU A CA 1
ATOM 749 C C . LEU A 1 99 ? 8.821 12.344 -14.248 1.00 54.09 99 LEU A C 1
ATOM 751 O O . LEU A 1 99 ? 8.744 12.600 -13.054 1.00 54.09 99 LEU A O 1
ATOM 755 N N . ALA A 1 100 ? 9.282 13.240 -15.129 1.00 53.03 100 ALA A N 1
ATOM 756 C CA . ALA A 1 100 ? 9.664 14.595 -14.716 1.00 53.03 100 ALA A CA 1
ATOM 757 C C . ALA A 1 100 ? 8.440 15.463 -14.365 1.00 53.03 100 ALA A C 1
ATOM 759 O O . ALA A 1 100 ? 8.586 16.517 -13.754 1.00 53.03 100 ALA A O 1
ATOM 760 N N . MET A 1 101 ? 7.240 15.025 -14.762 1.00 57.97 101 MET A N 1
ATOM 761 C CA . MET A 1 101 ? 5.981 15.748 -14.566 1.00 57.97 101 MET A CA 1
ATOM 762 C C . MET A 1 101 ? 5.077 15.128 -13.494 1.00 57.97 101 MET A C 1
ATOM 764 O O . MET A 1 101 ? 4.055 15.723 -13.160 1.00 57.97 101 MET A O 1
ATOM 768 N N . TRP A 1 102 ? 5.426 13.953 -12.957 1.00 67.19 102 TRP A N 1
ATOM 769 C CA . TRP A 1 102 ? 4.694 13.342 -11.849 1.00 67.19 102 TRP A CA 1
ATOM 770 C C . TRP A 1 102 ? 5.370 13.702 -10.519 1.00 67.19 102 TRP A C 1
ATOM 772 O O . TRP A 1 102 ? 6.561 13.421 -10.354 1.00 67.19 102 TRP A O 1
ATOM 782 N N . PRO A 1 103 ? 4.657 14.292 -9.545 1.00 72.19 103 PRO A N 1
ATOM 783 C CA . PRO A 1 103 ? 5.234 14.694 -8.267 1.00 72.19 103 PRO A CA 1
ATOM 784 C C . PRO A 1 103 ? 5.411 13.495 -7.315 1.00 72.19 103 PRO A C 1
ATOM 786 O O . PRO A 1 103 ? 5.020 13.548 -6.151 1.00 72.19 103 PRO A O 1
ATOM 789 N N . ALA A 1 104 ? 6.051 12.409 -7.771 1.00 75.81 104 ALA A N 1
ATOM 790 C CA . ALA A 1 104 ? 6.329 11.225 -6.946 1.00 75.81 104 ALA A CA 1
ATOM 791 C C . ALA A 1 104 ? 7.058 11.575 -5.647 1.00 75.81 104 ALA A C 1
ATOM 793 O O . ALA A 1 104 ? 6.817 10.954 -4.617 1.00 75.81 104 ALA A O 1
ATOM 794 N N . TRP A 1 105 ? 7.916 12.595 -5.684 1.00 77.00 105 TRP A N 1
ATOM 795 C CA . TRP A 1 105 ? 8.622 13.090 -4.509 1.00 77.00 105 TRP A CA 1
ATOM 796 C C . TRP A 1 105 ? 7.671 13.619 -3.427 1.00 77.00 105 TRP A C 1
ATOM 798 O O . TRP A 1 105 ? 7.971 13.449 -2.253 1.00 77.00 105 TRP A O 1
ATOM 808 N N . MET A 1 106 ? 6.520 14.207 -3.787 1.00 80.00 106 MET A N 1
ATOM 809 C CA . MET A 1 106 ? 5.518 14.662 -2.813 1.00 80.00 106 MET A CA 1
ATOM 810 C C . MET A 1 106 ? 4.880 13.466 -2.111 1.00 80.00 106 MET A C 1
ATOM 812 O O . MET A 1 106 ? 4.792 13.445 -0.888 1.00 80.00 106 MET A O 1
ATOM 816 N N . THR A 1 107 ? 4.502 12.442 -2.880 1.00 84.50 107 THR A N 1
ATOM 817 C CA . THR A 1 107 ? 3.941 11.195 -2.333 1.00 84.50 107 THR A CA 1
ATOM 818 C C . THR A 1 107 ? 4.961 10.471 -1.457 1.00 84.50 107 THR A C 1
ATOM 820 O O . THR A 1 107 ? 4.636 10.028 -0.361 1.00 84.50 107 THR A O 1
ATOM 823 N N . PHE A 1 108 ? 6.216 10.402 -1.903 1.00 84.81 108 PHE A N 1
ATOM 824 C CA . PHE A 1 108 ? 7.314 9.822 -1.137 1.00 84.81 108 PHE A CA 1
ATOM 825 C C . PHE A 1 108 ? 7.555 10.592 0.169 1.00 84.81 108 PHE A C 1
ATOM 827 O O . PHE A 1 108 ? 7.655 9.990 1.232 1.00 84.81 108 PHE A O 1
ATOM 834 N N . GLN A 1 109 ? 7.569 11.926 0.111 1.00 84.81 109 GLN A N 1
ATOM 835 C CA . GLN A 1 109 ? 7.720 12.790 1.280 1.00 84.81 109 GLN A CA 1
ATOM 836 C C . GLN A 1 109 ? 6.593 12.567 2.301 1.00 84.81 109 GLN A C 1
ATOM 838 O O . GLN A 1 109 ? 6.872 12.448 3.494 1.00 84.81 109 GLN A O 1
ATOM 843 N N . GLN A 1 110 ? 5.344 12.469 1.837 1.00 85.31 110 GLN A N 1
ATOM 844 C CA . GLN A 1 110 ? 4.190 12.167 2.687 1.00 85.31 110 GLN A CA 1
ATOM 845 C C . GLN A 1 110 ? 4.308 10.782 3.337 1.00 85.31 110 GLN A C 1
ATOM 847 O O . GLN A 1 110 ? 4.080 10.658 4.536 1.00 85.31 110 GLN A O 1
ATOM 852 N N . LEU A 1 111 ? 4.728 9.762 2.581 1.00 87.38 111 LEU A N 1
ATOM 853 C CA . LEU A 1 111 ? 4.954 8.408 3.104 1.00 87.38 111 LEU A CA 1
ATOM 854 C C . LEU A 1 111 ? 6.106 8.341 4.119 1.00 87.38 111 LEU A C 1
ATOM 856 O O . LEU A 1 111 ? 6.073 7.515 5.025 1.00 87.38 111 LEU A O 1
ATOM 860 N N . CYS A 1 112 ? 7.107 9.217 4.007 1.00 84.88 112 CYS A N 1
ATOM 861 C CA . CYS A 1 112 ? 8.164 9.362 5.012 1.00 84.88 112 CYS A CA 1
ATOM 862 C C . CYS A 1 112 ? 7.717 10.123 6.274 1.00 84.88 112 CYS A C 1
ATOM 864 O O . CYS A 1 112 ? 8.541 10.332 7.163 1.00 84.88 112 CYS A O 1
ATOM 866 N N . GLY A 1 113 ? 6.470 10.605 6.343 1.00 79.56 113 GLY A N 1
ATOM 867 C CA . GLY A 1 113 ? 5.993 11.434 7.454 1.00 79.56 113 GLY A CA 1
ATOM 868 C C . GLY A 1 113 ? 6.658 12.814 7.524 1.00 79.56 113 GLY A C 1
ATOM 869 O O . GLY A 1 113 ? 6.657 13.454 8.573 1.00 79.56 113 GLY A O 1
ATOM 870 N N . LEU A 1 114 ? 7.255 13.286 6.425 1.00 81.94 114 LEU A N 1
ATOM 871 C CA . LEU A 1 114 ? 7.895 14.597 6.379 1.00 81.94 114 LEU A CA 1
ATOM 872 C C . LEU A 1 114 ? 6.838 15.691 6.154 1.00 81.94 114 LEU A C 1
ATOM 874 O O . LEU A 1 114 ? 5.978 15.541 5.279 1.00 81.94 114 LEU A O 1
ATOM 878 N N . PRO A 1 115 ? 6.915 16.828 6.871 1.00 68.56 115 PRO A N 1
ATOM 879 C CA . PRO A 1 115 ? 5.921 17.889 6.767 1.00 68.56 115 PRO A CA 1
ATOM 880 C C . PRO A 1 115 ? 5.865 18.428 5.337 1.00 68.56 115 PRO A C 1
ATOM 882 O O . PRO A 1 115 ? 6.901 18.709 4.726 1.00 68.56 115 PRO A O 1
ATOM 885 N N . ALA A 1 116 ? 4.659 18.572 4.784 1.00 62.22 116 ALA A N 1
ATOM 886 C CA . ALA A 1 116 ? 4.473 19.163 3.465 1.00 62.22 116 ALA A CA 1
ATOM 887 C C . ALA A 1 116 ? 5.035 20.596 3.470 1.00 62.22 116 ALA A C 1
ATOM 889 O O . ALA A 1 116 ? 4.593 21.447 4.235 1.00 62.22 116 ALA A O 1
ATOM 890 N N . LYS A 1 117 ? 6.031 20.875 2.619 1.00 57.28 117 LYS A N 1
ATOM 891 C CA . LYS A 1 117 ? 6.657 22.210 2.522 1.00 57.28 117 LYS A CA 1
ATOM 892 C C . LYS A 1 117 ? 5.738 23.260 1.888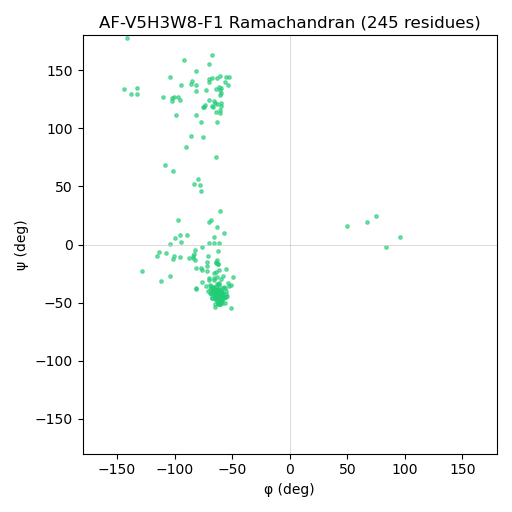 1.00 57.28 117 LYS A C 1
ATOM 894 O O . LYS A 1 117 ? 6.074 24.439 1.888 1.00 57.28 117 LYS A O 1
ATOM 899 N N . VAL A 1 118 ? 4.608 22.836 1.324 1.00 56.31 118 VAL A N 1
ATOM 900 C CA . VAL A 1 118 ? 3.610 23.716 0.717 1.00 56.31 118 VAL A CA 1
ATOM 901 C C . VAL A 1 118 ? 2.459 23.855 1.713 1.00 56.31 118 VAL A C 1
ATOM 903 O O . VAL A 1 118 ? 1.919 22.826 2.126 1.00 56.31 118 VAL A O 1
ATOM 906 N N . PRO A 1 119 ? 2.084 25.079 2.127 1.00 44.38 119 PRO A N 1
ATOM 907 C CA . PRO A 1 119 ? 0.943 25.256 3.007 1.00 44.38 119 PRO A CA 1
ATOM 908 C C . PRO A 1 119 ? -0.310 24.701 2.321 1.00 44.38 119 PRO A C 1
ATOM 910 O O . PRO A 1 119 ? -0.566 24.964 1.145 1.00 44.38 119 PRO A O 1
ATOM 913 N N . VAL A 1 120 ? -1.096 23.939 3.083 1.00 50.50 120 VAL A N 1
ATOM 914 C CA . VAL A 1 120 ? -2.349 23.269 2.676 1.00 50.50 120 VAL A CA 1
ATOM 915 C C . VAL A 1 120 ? -3.434 24.275 2.222 1.00 50.50 120 VAL A C 1
ATOM 917 O O . VAL A 1 120 ? -4.524 23.897 1.822 1.00 50.50 120 VAL A O 1
ATOM 920 N N . THR A 1 121 ? -3.132 25.577 2.216 1.00 45.16 121 THR A N 1
ATOM 921 C CA . THR A 1 121 ? -4.013 26.669 1.788 1.00 45.16 121 THR A CA 1
ATOM 922 C C . THR A 1 121 ? -4.032 26.923 0.276 1.00 45.16 121 THR A C 1
ATOM 924 O O . THR A 1 121 ? -4.860 27.702 -0.190 1.00 45.16 121 THR A O 1
ATOM 927 N N . ALA A 1 122 ? -3.168 26.283 -0.521 1.00 41.84 122 ALA A N 1
ATOM 928 C CA . ALA A 1 122 ? -3.219 26.387 -1.981 1.00 41.84 122 ALA A CA 1
ATOM 929 C C . ALA A 1 122 ? -4.112 25.286 -2.577 1.00 41.84 122 ALA A C 1
ATOM 931 O O . ALA A 1 122 ? -3.632 24.253 -3.041 1.00 41.84 122 ALA A O 1
ATOM 932 N N . LEU A 1 123 ? -5.416 25.551 -2.604 1.00 43.41 123 LEU A N 1
ATOM 933 C CA . LEU A 1 123 ? -6.484 24.724 -3.184 1.00 43.41 123 LEU A CA 1
ATOM 934 C C . LEU A 1 123 ? -6.323 24.389 -4.693 1.00 43.41 123 LEU A C 1
ATOM 936 O O . LEU A 1 123 ? -7.238 23.879 -5.305 1.00 43.41 123 LEU A O 1
ATOM 940 N N . ALA A 1 124 ? -5.198 24.650 -5.365 1.00 43.25 124 ALA A N 1
ATOM 941 C CA . ALA A 1 124 ? -5.152 24.600 -6.838 1.00 43.25 124 ALA A CA 1
ATOM 942 C C . ALA A 1 124 ? -4.479 23.358 -7.484 1.00 43.25 124 ALA A C 1
ATOM 944 O O . ALA A 1 124 ? -4.857 23.033 -8.611 1.00 43.25 124 ALA A O 1
ATOM 945 N N . PRO A 1 125 ? -3.519 22.637 -6.854 1.00 46.19 125 PRO A N 1
ATOM 946 C CA . PRO A 1 125 ? -3.006 21.368 -7.413 1.00 46.19 125 PRO A CA 1
ATOM 947 C C . PRO A 1 125 ? -3.377 20.106 -6.612 1.00 46.19 125 PRO A C 1
ATOM 949 O O . PRO A 1 125 ? -3.549 19.048 -7.212 1.00 46.19 125 PRO A O 1
ATOM 952 N N . ILE A 1 126 ? -3.515 20.202 -5.281 1.00 48.75 126 ILE A N 1
ATOM 953 C CA . ILE A 1 126 ? -3.829 19.058 -4.398 1.00 48.75 126 ILE A CA 1
ATOM 954 C C . ILE A 1 126 ? -5.275 18.575 -4.596 1.00 48.75 126 ILE A C 1
ATOM 956 O O . ILE A 1 126 ? -5.536 17.383 -4.485 1.00 48.75 126 ILE A O 1
ATOM 960 N N . GLU A 1 127 ? -6.197 19.463 -4.982 1.00 47.94 127 GLU A N 1
ATOM 961 C CA . GLU A 1 127 ? -7.619 19.135 -5.180 1.00 47.94 127 GLU A CA 1
ATOM 962 C C . GLU A 1 127 ? -7.895 18.097 -6.280 1.00 47.94 127 GLU A C 1
ATOM 964 O O . GLU A 1 127 ? -8.985 17.532 -6.331 1.00 47.94 127 GLU A O 1
ATOM 969 N N . ARG A 1 128 ? -6.935 17.824 -7.174 1.00 55.72 128 ARG A N 1
ATOM 970 C CA . ARG A 1 128 ? -7.102 16.833 -8.251 1.00 55.72 128 ARG A CA 1
ATOM 971 C C . ARG A 1 128 ? -6.451 15.483 -7.980 1.00 55.72 128 ARG A C 1
ATOM 973 O O . ARG A 1 128 ? -6.672 14.559 -8.763 1.00 55.72 128 ARG A O 1
ATOM 980 N N . GLU A 1 129 ? -5.644 15.352 -6.932 1.00 66.56 129 GLU A N 1
ATOM 981 C CA . GLU A 1 129 ? -4.964 14.094 -6.638 1.00 66.56 129 GLU A CA 1
ATOM 982 C C . GLU A 1 129 ? -5.755 13.244 -5.645 1.00 66.56 129 GLU A C 1
ATOM 984 O O . GLU A 1 129 ? -6.267 13.727 -4.640 1.00 66.56 129 GLU A O 1
ATOM 989 N N . VAL A 1 130 ? -5.819 11.939 -5.917 1.00 74.69 130 VAL A N 1
ATOM 990 C CA . VAL A 1 130 ? -6.463 10.974 -5.021 1.00 74.69 130 VAL A CA 1
ATOM 991 C C . VAL A 1 130 ? -5.748 10.997 -3.658 1.00 74.69 130 VAL A C 1
ATOM 993 O O . VAL A 1 130 ? -4.513 10.866 -3.640 1.00 74.69 130 VAL A O 1
ATOM 996 N N . PRO A 1 131 ? -6.477 11.144 -2.532 1.00 82.44 131 PRO A N 1
ATOM 997 C CA . PRO A 1 131 ? -5.909 11.087 -1.186 1.00 82.44 131 PRO A CA 1
ATOM 998 C C . PRO A 1 131 ? -5.084 9.820 -0.962 1.00 82.44 131 PRO A C 1
ATOM 1000 O O . PRO A 1 131 ? -5.449 8.752 -1.447 1.00 82.44 131 PRO A O 1
ATOM 1003 N N . LEU A 1 132 ? -3.989 9.923 -0.204 1.00 85.12 132 LEU A N 1
ATOM 1004 C CA . LEU A 1 132 ? -3.020 8.832 -0.040 1.00 85.12 132 LEU A CA 1
ATOM 1005 C C . LEU A 1 132 ? -3.666 7.532 0.469 1.00 85.12 132 LEU A C 1
ATOM 1007 O O . LEU A 1 132 ? -3.399 6.476 -0.094 1.00 85.12 132 LEU A O 1
ATOM 1011 N N . LEU A 1 133 ? -4.577 7.626 1.446 1.00 87.12 133 LEU A N 1
ATOM 1012 C CA . LEU A 1 133 ? -5.312 6.485 2.013 1.00 87.12 133 LEU A CA 1
ATOM 1013 C C . LEU A 1 133 ? -6.230 5.780 0.995 1.00 87.12 133 LEU A C 1
ATOM 1015 O O . LEU A 1 133 ? -6.636 4.650 1.222 1.00 87.12 133 LEU A O 1
ATOM 1019 N N . LEU A 1 134 ? -6.533 6.404 -0.145 1.00 87.56 134 LEU A N 1
ATOM 1020 C CA . LEU A 1 134 ? -7.353 5.823 -1.215 1.00 87.56 134 LEU A CA 1
ATOM 1021 C C . LEU A 1 134 ? -6.522 5.356 -2.418 1.00 87.56 134 LEU A C 1
ATOM 1023 O O . LEU A 1 134 ? -7.079 4.890 -3.413 1.00 87.56 134 LEU A O 1
ATOM 1027 N N . ARG A 1 135 ? -5.193 5.504 -2.371 1.00 89.25 135 ARG A N 1
ATOM 1028 C CA . ARG A 1 135 ? -4.314 5.059 -3.456 1.00 89.25 135 ARG A CA 1
ATOM 1029 C C . ARG A 1 135 ? -4.044 3.565 -3.360 1.00 89.25 135 ARG A C 1
ATOM 1031 O O . ARG A 1 135 ? -3.965 3.004 -2.277 1.00 89.25 135 ARG A O 1
ATOM 1038 N N . ASP A 1 136 ? -3.833 2.944 -4.512 1.00 90.44 136 ASP A N 1
ATOM 1039 C CA . ASP A 1 136 ? -3.459 1.537 -4.606 1.00 90.44 136 ASP A CA 1
ATOM 1040 C C . ASP A 1 136 ? -1.974 1.328 -4.233 1.00 90.44 136 ASP A C 1
ATOM 1042 O O . ASP A 1 136 ? -1.100 1.858 -4.935 1.00 90.44 136 ASP A O 1
ATOM 1046 N N . PRO A 1 137 ? -1.658 0.559 -3.170 1.00 92.19 137 PRO A N 1
ATOM 1047 C CA . PRO A 1 137 ? -0.281 0.345 -2.723 1.00 92.19 137 PRO A CA 1
ATOM 1048 C C . PRO A 1 137 ? 0.594 -0.372 -3.751 1.00 92.19 137 PRO A C 1
ATOM 1050 O O . PRO A 1 137 ? 1.743 0.013 -3.954 1.00 92.19 137 PRO A O 1
ATOM 1053 N N . ILE A 1 138 ? 0.067 -1.379 -4.450 1.00 90.00 138 ILE A N 1
ATOM 1054 C CA . ILE A 1 138 ? 0.835 -2.147 -5.441 1.00 90.00 138 ILE A CA 1
ATOM 1055 C C . ILE A 1 138 ? 1.170 -1.265 -6.641 1.00 90.00 138 ILE A C 1
ATOM 1057 O O . ILE A 1 138 ? 2.305 -1.265 -7.123 1.00 90.00 138 ILE A O 1
ATOM 1061 N N . ALA A 1 139 ? 0.209 -0.458 -7.095 1.00 89.69 139 ALA A N 1
ATOM 1062 C CA . ALA A 1 139 ? 0.465 0.513 -8.151 1.00 89.69 139 ALA A CA 1
ATOM 1063 C C . ALA A 1 139 ? 1.520 1.545 -7.719 1.00 89.69 139 ALA A C 1
ATOM 1065 O O . ALA A 1 139 ? 2.429 1.833 -8.495 1.00 89.69 139 ALA A O 1
ATOM 1066 N N . LEU A 1 140 ? 1.443 2.063 -6.487 1.00 90.25 140 LEU A N 1
ATOM 1067 C CA . LEU A 1 140 ? 2.443 2.987 -5.940 1.00 90.25 140 LEU A CA 1
ATOM 1068 C C . LEU A 1 140 ? 3.838 2.356 -5.858 1.00 90.25 140 LEU A C 1
ATOM 1070 O O . LEU A 1 140 ? 4.815 2.982 -6.271 1.00 90.25 140 LEU A O 1
ATOM 1074 N N . LEU A 1 141 ? 3.942 1.111 -5.386 1.00 90.88 141 LEU A N 1
ATOM 1075 C CA . LEU A 1 141 ? 5.209 0.382 -5.334 1.00 90.88 141 LEU A CA 1
ATOM 1076 C C . LEU A 1 141 ? 5.818 0.246 -6.730 1.00 90.88 141 LEU A C 1
ATOM 1078 O O . LEU A 1 141 ? 6.987 0.571 -6.924 1.00 90.88 141 LEU A O 1
ATOM 1082 N N . LEU A 1 142 ? 5.022 -0.167 -7.718 1.00 89.88 142 LEU A N 1
ATOM 1083 C CA . LEU A 1 142 ? 5.470 -0.279 -9.106 1.00 89.88 142 LEU A CA 1
ATOM 1084 C C . LEU A 1 142 ? 5.921 1.066 -9.669 1.00 89.88 142 LEU A C 1
ATOM 1086 O O . LEU A 1 142 ? 6.947 1.135 -10.341 1.00 89.88 142 LEU A O 1
ATOM 1090 N N . GLN A 1 143 ? 5.200 2.146 -9.372 1.00 88.19 143 GLN A N 1
ATOM 1091 C CA . GLN A 1 143 ? 5.612 3.490 -9.770 1.00 88.19 143 GLN A CA 1
ATOM 1092 C C . GLN A 1 143 ? 6.983 3.845 -9.188 1.00 88.19 143 GLN A C 1
ATOM 1094 O O . GLN A 1 143 ? 7.846 4.304 -9.937 1.00 88.19 143 GLN A O 1
ATOM 1099 N N . PHE A 1 144 ? 7.220 3.590 -7.897 1.00 88.00 144 PHE A N 1
ATOM 1100 C CA . PHE A 1 144 ? 8.527 3.819 -7.275 1.00 88.00 144 PHE A CA 1
ATOM 1101 C C . PHE A 1 144 ? 9.620 2.923 -7.858 1.00 88.00 144 PHE A C 1
ATOM 1103 O O . PHE A 1 144 ? 10.697 3.417 -8.176 1.00 88.00 144 PHE A O 1
ATOM 1110 N N . VAL A 1 145 ? 9.352 1.640 -8.086 1.00 87.81 145 VAL A N 1
ATOM 1111 C CA . VAL A 1 145 ? 10.319 0.717 -8.704 1.00 87.81 145 VAL A CA 1
ATOM 1112 C C . VAL A 1 145 ? 10.715 1.178 -10.110 1.00 87.81 145 VAL A C 1
ATOM 1114 O O . VAL A 1 145 ? 11.891 1.135 -10.462 1.00 87.81 145 VAL A O 1
ATOM 1117 N N . LEU A 1 146 ? 9.765 1.682 -10.902 1.00 86.62 146 LEU A N 1
ATOM 1118 C CA . LEU A 1 146 ? 10.032 2.223 -12.240 1.00 86.62 146 LEU A CA 1
ATOM 1119 C C . LEU A 1 146 ? 10.773 3.578 -12.211 1.00 86.62 146 LEU A C 1
ATOM 1121 O O . LEU A 1 146 ? 11.412 3.947 -13.201 1.00 86.62 146 LEU A O 1
ATOM 1125 N N . LEU A 1 147 ? 10.674 4.324 -11.102 1.00 80.81 147 LEU A N 1
ATOM 1126 C CA . LEU A 1 147 ? 11.373 5.594 -10.854 1.00 80.81 147 LEU A CA 1
ATOM 1127 C C . LEU A 1 147 ? 12.815 5.397 -10.385 1.00 80.81 147 LEU A C 1
ATOM 1129 O O . LEU A 1 147 ? 13.691 6.200 -10.722 1.00 80.81 147 LEU A O 1
ATOM 1133 N N . LEU A 1 148 ? 13.044 4.376 -9.564 1.00 80.00 148 LEU A N 1
ATOM 1134 C CA . LEU A 1 148 ? 14.320 4.132 -8.912 1.00 80.00 148 LEU A CA 1
ATOM 1135 C C . LEU A 1 148 ? 15.388 3.677 -9.926 1.00 80.00 148 LEU A C 1
ATOM 1137 O O . LEU A 1 148 ? 15.077 3.159 -11.004 1.00 80.00 148 LEU A O 1
ATOM 1141 N N . PRO A 1 149 ? 16.682 3.885 -9.619 1.00 75.38 149 PRO A N 1
ATOM 1142 C CA . PRO A 1 149 ? 17.761 3.306 -10.406 1.00 75.38 149 PRO A CA 1
ATOM 1143 C C . PRO A 1 149 ? 17.589 1.789 -10.544 1.00 75.38 149 PRO A C 1
ATOM 1145 O O . PRO A 1 149 ? 17.295 1.102 -9.575 1.00 75.38 149 PRO A O 1
ATOM 1148 N N . LEU A 1 150 ? 17.822 1.265 -11.749 1.00 68.56 150 LEU A N 1
ATOM 1149 C CA . LEU A 1 150 ? 17.631 -0.156 -12.085 1.00 68.56 150 LEU A CA 1
ATOM 1150 C C . LEU A 1 150 ? 18.459 -1.123 -11.222 1.00 68.56 150 LEU A C 1
ATOM 1152 O O . LEU A 1 150 ? 18.072 -2.271 -11.049 1.00 68.56 150 LEU A O 1
ATOM 1156 N N . HIS A 1 151 ? 19.597 -0.658 -10.705 1.00 72.19 151 HIS A N 1
ATOM 1157 C CA . HIS A 1 151 ? 20.476 -1.408 -9.810 1.00 72.19 151 HIS A CA 1
ATOM 1158 C C . HIS A 1 151 ? 20.357 -0.816 -8.411 1.00 72.19 151 HIS A C 1
ATOM 1160 O O . HIS A 1 151 ? 21.252 -0.123 -7.934 1.00 72.19 151 HIS A O 1
ATOM 1166 N N . LEU A 1 152 ? 19.188 -0.996 -7.810 1.00 72.19 152 LEU A N 1
ATOM 1167 C CA . LEU A 1 152 ? 18.919 -0.497 -6.478 1.00 72.19 152 LEU A CA 1
ATOM 1168 C C . LEU A 1 152 ? 19.502 -1.464 -5.445 1.00 72.19 152 LEU A C 1
ATOM 1170 O O . LEU A 1 152 ? 19.247 -2.666 -5.523 1.00 72.19 152 LEU A O 1
ATOM 1174 N N . ASP A 1 153 ? 20.235 -0.948 -4.458 1.00 84.19 153 ASP A N 1
ATOM 1175 C CA . ASP A 1 153 ? 20.648 -1.790 -3.338 1.00 84.19 153 ASP A CA 1
ATOM 1176 C C . ASP A 1 153 ? 19.414 -2.332 -2.613 1.00 84.19 153 ASP A C 1
ATOM 1178 O O . ASP A 1 153 ? 18.401 -1.638 -2.444 1.00 84.19 153 ASP A O 1
ATOM 1182 N N . GLN A 1 154 ? 19.530 -3.564 -2.120 1.00 86.50 154 GLN A N 1
ATOM 1183 C CA . GLN A 1 154 ? 18.466 -4.247 -1.389 1.00 86.50 154 GLN A CA 1
ATOM 1184 C C . GLN A 1 154 ? 17.904 -3.393 -0.245 1.00 86.50 154 GLN A C 1
ATOM 1186 O O . GLN A 1 154 ? 16.702 -3.422 0.008 1.00 86.50 154 GLN A O 1
ATOM 1191 N N . THR A 1 155 ? 18.745 -2.590 0.410 1.00 88.62 155 THR A N 1
ATOM 1192 C CA . THR A 1 155 ? 18.338 -1.669 1.476 1.00 88.62 155 THR A CA 1
ATOM 1193 C C . THR A 1 155 ? 17.300 -0.657 0.998 1.00 88.62 155 THR A C 1
ATOM 1195 O O . THR A 1 155 ? 16.245 -0.538 1.611 1.00 88.62 155 THR A O 1
ATOM 1198 N N . TYR A 1 156 ? 17.536 0.039 -0.119 1.00 87.25 156 TYR A N 1
ATOM 1199 C CA . TYR A 1 156 ? 16.587 1.040 -0.619 1.00 87.25 156 TYR A CA 1
ATOM 1200 C C . TYR A 1 156 ? 15.302 0.400 -1.146 1.00 87.25 156 TYR A C 1
ATOM 1202 O O . TYR A 1 156 ? 14.218 0.966 -0.979 1.00 87.25 156 TYR A O 1
ATOM 1210 N N . PHE A 1 157 ? 15.411 -0.785 -1.758 1.00 87.94 157 PHE A N 1
ATOM 1211 C CA . PHE A 1 157 ? 14.236 -1.550 -2.167 1.00 87.94 157 PHE A CA 1
ATOM 1212 C C . PHE A 1 157 ? 13.380 -1.901 -0.948 1.00 87.94 157 PHE A C 1
ATOM 1214 O O . PHE A 1 157 ? 12.191 -1.594 -0.918 1.00 87.94 157 PHE A O 1
ATOM 1221 N N . THR A 1 158 ? 14.011 -2.450 0.091 1.00 89.88 158 THR A N 1
ATOM 1222 C CA . THR A 1 158 ? 13.355 -2.835 1.346 1.00 89.88 158 THR A CA 1
ATOM 1223 C C . THR A 1 158 ? 12.675 -1.640 2.003 1.00 89.88 158 THR A C 1
ATOM 1225 O O . THR A 1 158 ? 11.507 -1.738 2.364 1.00 89.88 158 THR A O 1
ATOM 1228 N N . THR A 1 159 ? 13.344 -0.488 2.085 1.00 90.69 159 THR A N 1
ATOM 1229 C CA . THR A 1 159 ? 12.742 0.743 2.620 1.00 90.69 159 THR A CA 1
ATOM 1230 C C . THR A 1 159 ? 11.521 1.179 1.810 1.00 90.69 159 THR A C 1
ATOM 1232 O O . THR A 1 159 ? 10.502 1.549 2.385 1.00 90.69 159 THR A O 1
ATOM 1235 N N . THR A 1 160 ? 11.588 1.105 0.479 1.00 90.12 160 THR A N 1
ATOM 1236 C CA . THR A 1 160 ? 10.459 1.470 -0.394 1.00 90.12 160 THR A CA 1
ATOM 1237 C C . THR A 1 160 ? 9.262 0.547 -0.163 1.00 90.12 160 THR A C 1
ATOM 1239 O O . THR A 1 160 ? 8.136 1.021 -0.017 1.00 90.12 160 THR A O 1
ATOM 1242 N N . VAL A 1 161 ? 9.511 -0.761 -0.072 1.00 91.12 161 VAL A N 1
ATOM 1243 C CA . VAL A 1 161 ? 8.496 -1.771 0.255 1.00 91.12 161 VAL A CA 1
ATOM 1244 C C . VAL A 1 161 ? 7.895 -1.486 1.634 1.00 91.12 161 VAL A C 1
ATOM 1246 O O . VAL A 1 161 ? 6.682 -1.375 1.743 1.00 91.12 161 VAL A O 1
ATOM 1249 N N . GLN A 1 162 ? 8.712 -1.254 2.664 1.00 91.81 162 GLN A N 1
ATOM 1250 C CA . GLN A 1 162 ? 8.246 -0.932 4.021 1.00 91.81 162 GLN A CA 1
ATOM 1251 C C . GLN A 1 162 ? 7.381 0.334 4.076 1.00 91.81 162 GLN A C 1
ATOM 1253 O O . GLN A 1 162 ? 6.351 0.353 4.744 1.00 91.81 162 GLN A O 1
ATOM 1258 N N . MET A 1 163 ? 7.762 1.389 3.354 1.00 91.62 163 MET A N 1
ATOM 1259 C CA . MET A 1 163 ? 6.976 2.625 3.294 1.00 91.62 163 MET A CA 1
ATOM 1260 C C . MET A 1 163 ? 5.587 2.394 2.694 1.00 91.62 163 MET A C 1
ATOM 1262 O O . MET A 1 163 ? 4.593 2.899 3.213 1.00 91.62 163 MET A O 1
ATOM 1266 N N . VAL A 1 164 ? 5.509 1.629 1.605 1.00 93.31 164 VAL A N 1
ATOM 1267 C CA . VAL A 1 164 ? 4.232 1.302 0.959 1.00 93.31 164 VAL A CA 1
ATOM 1268 C C . VAL A 1 164 ? 3.425 0.305 1.799 1.00 93.31 164 VAL A C 1
ATOM 1270 O O . VAL A 1 164 ? 2.207 0.440 1.891 1.00 93.31 164 VAL A O 1
ATOM 1273 N N . TYR A 1 165 ? 4.088 -0.636 2.474 1.00 93.75 165 TYR A N 1
ATOM 1274 C CA . TYR A 1 165 ? 3.454 -1.546 3.425 1.00 93.75 165 TYR A CA 1
ATOM 1275 C C . TYR A 1 165 ? 2.788 -0.784 4.571 1.00 93.75 165 TYR A C 1
ATOM 1277 O O . TYR A 1 165 ? 1.661 -1.101 4.930 1.00 93.75 165 TYR A O 1
ATOM 1285 N N . ASN A 1 166 ? 3.429 0.258 5.110 1.00 93.19 166 ASN A N 1
ATOM 1286 C CA . ASN A 1 166 ? 2.822 1.084 6.155 1.00 93.19 166 ASN A CA 1
ATOM 1287 C C . ASN A 1 166 ? 1.509 1.720 5.677 1.00 93.19 166 ASN A C 1
ATOM 1289 O O . ASN A 1 166 ? 0.533 1.740 6.423 1.00 93.19 166 ASN A O 1
ATOM 1293 N N . LEU A 1 167 ? 1.455 2.198 4.428 1.00 93.81 167 LEU A N 1
ATOM 1294 C CA . LEU A 1 167 ? 0.211 2.702 3.844 1.00 93.81 167 LEU A CA 1
ATOM 1295 C C . LEU A 1 167 ? -0.862 1.607 3.790 1.00 93.81 167 LEU A C 1
ATOM 1297 O O . LEU A 1 167 ? -1.967 1.829 4.281 1.00 93.81 167 LEU A O 1
ATOM 1301 N N . LEU A 1 168 ? -0.529 0.436 3.238 1.00 95.06 168 LEU A N 1
ATOM 1302 C CA . LEU A 1 168 ? -1.445 -0.707 3.171 1.00 95.06 168 LEU A CA 1
ATOM 1303 C C . LEU A 1 168 ? -1.942 -1.111 4.564 1.00 95.06 168 LEU A C 1
ATOM 1305 O O . LEU A 1 168 ? -3.135 -1.320 4.759 1.00 95.06 168 LEU A O 1
ATOM 1309 N N . TYR A 1 169 ? -1.043 -1.167 5.543 1.00 95.44 169 TYR A N 1
ATOM 1310 C CA . TYR A 1 169 ? -1.367 -1.505 6.920 1.00 95.44 169 TYR A CA 1
ATOM 1311 C C . TYR A 1 169 ? -2.442 -0.569 7.480 1.00 95.44 169 TYR A C 1
ATOM 1313 O O . TYR A 1 169 ? -3.468 -1.045 7.958 1.00 95.44 169 TYR A O 1
ATOM 1321 N N . TYR A 1 170 ? -2.284 0.751 7.352 1.00 94.69 170 TYR A N 1
ATOM 1322 C CA . TYR A 1 170 ? -3.303 1.689 7.835 1.00 94.69 170 TYR A CA 1
ATOM 1323 C C . TYR A 1 170 ? -4.594 1.674 7.014 1.00 94.69 170 TYR A C 1
ATOM 1325 O O . TYR A 1 170 ? -5.661 1.889 7.586 1.00 94.69 170 TYR A O 1
ATOM 1333 N N . GLN A 1 171 ? -4.537 1.375 5.712 1.00 94.56 171 GLN A N 1
ATOM 1334 C CA . GLN A 1 171 ? -5.745 1.137 4.912 1.00 94.56 171 GLN A CA 1
ATOM 1335 C C . GLN A 1 171 ? -6.535 -0.060 5.447 1.00 94.56 171 GLN A C 1
ATOM 1337 O O . GLN A 1 171 ? -7.748 0.029 5.623 1.00 94.56 171 GLN A O 1
ATOM 1342 N N . VAL A 1 172 ? -5.844 -1.156 5.761 1.00 95.75 172 VAL A N 1
ATOM 1343 C CA . VAL A 1 172 ? -6.449 -2.369 6.318 1.00 95.75 172 VAL A CA 1
ATOM 1344 C C . VAL A 1 172 ? -6.963 -2.133 7.738 1.00 95.75 172 VAL A C 1
ATOM 1346 O O . VAL A 1 172 ? -8.073 -2.551 8.054 1.00 95.75 172 VAL A O 1
ATOM 1349 N N . VAL A 1 173 ? -6.212 -1.436 8.596 1.00 95.31 173 VAL A N 1
ATOM 1350 C CA . VAL A 1 173 ? -6.667 -1.098 9.956 1.00 95.31 173 VAL A CA 1
ATOM 1351 C C . VAL A 1 173 ? -7.913 -0.210 9.903 1.00 95.31 173 VAL A C 1
ATOM 1353 O O . VAL A 1 173 ? -8.862 -0.470 10.639 1.00 95.31 173 VAL A O 1
ATOM 1356 N N . ALA A 1 174 ? -7.961 0.775 8.999 1.00 93.75 174 ALA A N 1
ATOM 1357 C CA . ALA A 1 174 ? -9.153 1.592 8.771 1.00 93.75 174 ALA A CA 1
ATOM 1358 C C . ALA A 1 174 ? -10.333 0.766 8.226 1.00 93.75 174 ALA A C 1
ATOM 1360 O O . ALA A 1 174 ? -11.472 0.941 8.650 1.00 93.75 174 ALA A O 1
ATOM 1361 N N . GLN A 1 175 ? -10.080 -0.181 7.321 1.00 93.06 175 GLN A N 1
ATOM 1362 C CA . GLN A 1 175 ? -11.115 -1.092 6.831 1.00 93.06 175 GLN A CA 1
ATOM 1363 C C . GLN A 1 175 ? -11.673 -1.974 7.959 1.00 93.06 175 GLN A C 1
ATOM 1365 O O . GLN A 1 175 ? -12.885 -2.161 8.058 1.00 93.06 175 GLN A O 1
ATOM 1370 N N . VAL A 1 176 ? -10.804 -2.514 8.817 1.00 92.94 176 VAL A N 1
ATOM 1371 C CA . VAL A 1 176 ? -11.203 -3.336 9.967 1.00 92.94 176 VAL A CA 1
ATOM 1372 C C . VAL A 1 176 ? -11.969 -2.501 10.992 1.00 92.94 176 VAL A C 1
ATOM 1374 O O . VAL A 1 176 ? -12.983 -2.975 11.499 1.00 92.94 176 VAL A O 1
ATOM 1377 N N . SER A 1 177 ? -11.559 -1.255 11.259 1.00 92.62 177 SER A N 1
ATOM 1378 C CA . SER A 1 177 ? -12.271 -0.376 12.195 1.00 92.62 177 SER A CA 1
ATOM 1379 C C . SER A 1 177 ? -13.697 -0.066 11.733 1.00 92.62 177 SER A C 1
ATOM 1381 O O . SER A 1 177 ? -14.593 0.007 12.570 1.00 92.62 177 SER A O 1
ATOM 1383 N N . CYS A 1 178 ? -13.939 0.043 10.423 1.00 90.06 178 CYS A N 1
ATOM 1384 C CA . CYS A 1 178 ? -15.286 0.222 9.866 1.00 90.06 178 CYS A CA 1
ATOM 1385 C C . CYS A 1 178 ? -16.212 -0.977 10.132 1.00 90.06 178 CYS A C 1
ATOM 1387 O O . CYS A 1 178 ? -17.429 -0.822 10.136 1.00 90.06 178 CYS A O 1
ATOM 1389 N N . GLY A 1 179 ? -15.651 -2.170 10.356 1.00 88.31 179 GLY A N 1
ATOM 1390 C CA . GLY A 1 179 ? -16.409 -3.365 10.733 1.00 88.31 179 GLY A CA 1
ATOM 1391 C C . GLY A 1 179 ? -16.744 -3.459 12.225 1.00 88.31 179 GLY A C 1
ATOM 1392 O O . GLY A 1 179 ? -17.424 -4.404 12.619 1.00 88.31 179 GLY A O 1
ATOM 1393 N N . LEU A 1 180 ? -16.261 -2.528 13.053 1.00 88.31 180 LEU A N 1
ATOM 1394 C CA . LEU A 1 180 ? -16.466 -2.506 14.502 1.00 88.31 180 LEU A CA 1
ATOM 1395 C C . LEU A 1 180 ? -17.502 -1.448 14.895 1.00 88.31 180 LEU A C 1
ATOM 1397 O O . LEU A 1 180 ? -17.502 -0.338 14.357 1.00 88.31 180 LEU A O 1
ATOM 1401 N N . THR A 1 181 ? -18.315 -1.748 15.908 1.00 87.62 181 THR A N 1
ATOM 1402 C CA . THR A 1 181 ? -19.204 -0.759 16.552 1.00 87.62 181 THR A CA 1
ATOM 1403 C C . THR A 1 181 ? -18.412 0.306 17.320 1.00 87.62 181 THR A C 1
ATOM 1405 O O . THR A 1 181 ? -17.240 0.093 17.655 1.00 87.62 181 THR A O 1
ATOM 1408 N N . GLY A 1 182 ? -19.035 1.443 17.664 1.00 85.44 182 GLY A N 1
ATOM 1409 C CA . GLY A 1 182 ? -18.379 2.497 18.450 1.00 85.44 182 GLY A CA 1
ATOM 1410 C C . GLY A 1 182 ? -17.807 1.971 19.772 1.00 85.44 182 GLY A C 1
ATOM 1411 O O . GLY A 1 182 ? -16.641 2.210 20.104 1.00 85.44 182 GLY A O 1
ATOM 1412 N N . ALA A 1 183 ? -18.583 1.143 20.478 1.00 85.69 183 ALA A N 1
ATOM 1413 C CA . ALA A 1 183 ? -18.159 0.509 21.724 1.00 85.69 183 ALA A CA 1
ATOM 1414 C C . ALA A 1 183 ? -16.991 -0.479 21.538 1.00 85.69 183 ALA A C 1
ATOM 1416 O O . ALA A 1 183 ? -16.096 -0.545 22.383 1.00 85.69 183 ALA A O 1
ATOM 1417 N N . GLU A 1 184 ? -16.973 -1.254 20.453 1.00 89.00 184 GLU A N 1
ATOM 1418 C CA . GLU A 1 184 ? -15.882 -2.193 20.168 1.00 89.00 184 GLU A CA 1
ATOM 1419 C C . GLU A 1 184 ? -14.594 -1.470 19.779 1.00 89.00 184 GLU A C 1
ATOM 1421 O O . GLU A 1 184 ? -13.530 -1.857 20.262 1.00 89.00 184 GLU A O 1
ATOM 1426 N N . ARG A 1 185 ? -14.675 -0.390 18.989 1.00 89.81 185 ARG A N 1
ATOM 1427 C CA . ARG A 1 185 ? -13.511 0.447 18.650 1.00 89.81 185 ARG A CA 1
ATOM 1428 C C . ARG A 1 185 ? -12.873 1.052 19.897 1.00 89.81 185 ARG A C 1
ATOM 1430 O O . ARG A 1 185 ? -11.656 0.968 20.054 1.00 89.81 185 ARG A O 1
ATOM 1437 N N . ALA A 1 186 ? -13.684 1.595 20.808 1.00 88.12 186 ALA A N 1
ATOM 1438 C CA . ALA A 1 186 ? -13.197 2.149 22.071 1.00 88.12 186 ALA A CA 1
ATOM 1439 C C . ALA A 1 186 ? -12.519 1.080 22.947 1.00 88.12 186 ALA A C 1
ATOM 1441 O O . ALA A 1 186 ? -11.443 1.308 23.499 1.00 88.12 186 ALA A O 1
ATOM 1442 N N . ARG A 1 187 ? -13.101 -0.126 23.033 1.00 89.50 187 ARG A N 1
ATOM 1443 C CA . ARG A 1 187 ? -12.479 -1.248 23.758 1.00 89.50 187 ARG A CA 1
ATOM 1444 C C . ARG A 1 187 ? -11.188 -1.719 23.092 1.00 89.50 187 ARG A C 1
ATOM 1446 O O . ARG A 1 187 ? -10.225 -1.996 23.802 1.00 89.50 187 ARG A O 1
ATOM 1453 N N . ALA A 1 188 ? -11.148 -1.792 21.764 1.00 88.94 188 ALA A N 1
ATOM 1454 C CA . ALA A 1 188 ? -9.966 -2.225 21.024 1.00 88.94 188 ALA A CA 1
ATOM 1455 C C . ALA A 1 188 ? -8.787 -1.252 21.167 1.00 88.94 188 ALA A C 1
ATOM 1457 O O . ALA A 1 188 ? -7.636 -1.677 21.174 1.00 88.94 188 ALA A O 1
ATOM 1458 N N . ALA A 1 189 ? -9.080 0.037 21.349 1.00 89.56 189 ALA A N 1
ATOM 1459 C CA . ALA A 1 189 ? -8.089 1.076 21.609 1.00 89.56 189 ALA A CA 1
ATOM 1460 C C . ALA A 1 189 ? -7.689 1.207 23.095 1.00 89.56 189 ALA A C 1
ATOM 1462 O O . ALA A 1 189 ? -6.719 1.889 23.401 1.00 89.56 189 ALA A O 1
ATOM 1463 N N . SER A 1 190 ? -8.379 0.544 24.033 1.00 86.06 190 SER A N 1
ATOM 1464 C CA . SER A 1 190 ? -8.176 0.759 25.481 1.00 86.06 190 SER A CA 1
ATOM 1465 C C . SER A 1 190 ? -6.769 0.445 26.011 1.00 86.06 190 SER A C 1
ATOM 1467 O O . SER A 1 190 ? -6.393 0.942 27.069 1.00 86.06 190 SER A O 1
ATOM 1469 N N . GLY A 1 191 ? -5.998 -0.376 25.294 1.00 81.62 191 GLY A N 1
ATOM 1470 C CA . GLY A 1 191 ? -4.609 -0.709 25.623 1.00 81.62 191 GLY A CA 1
ATOM 1471 C C . GLY A 1 191 ? -3.560 0.148 24.910 1.00 81.62 191 GLY A C 1
ATOM 1472 O O . GLY A 1 191 ? -2.383 -0.205 24.959 1.00 81.62 191 GLY A O 1
ATOM 1473 N N . ALA A 1 192 ? -3.966 1.208 24.207 1.00 86.81 192 ALA A N 1
ATOM 1474 C CA . ALA A 1 192 ? -3.056 2.049 23.441 1.00 86.81 192 ALA A CA 1
ATOM 1475 C C . ALA A 1 192 ? -2.146 2.891 24.346 1.00 86.81 192 ALA A C 1
ATOM 1477 O O . ALA A 1 192 ? -2.568 3.406 25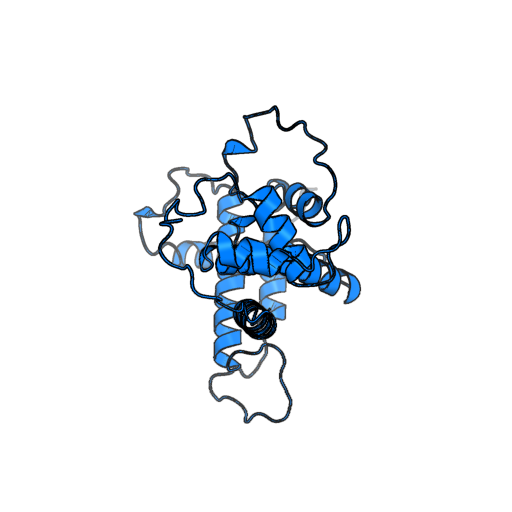.382 1.00 86.81 192 ALA A O 1
ATOM 1478 N N . THR A 1 193 ? -0.891 3.051 23.933 1.00 84.00 193 THR A N 1
ATOM 1479 C CA . THR A 1 193 ? 0.072 3.938 24.594 1.00 84.00 193 THR A CA 1
ATOM 1480 C C . THR A 1 193 ? 0.193 5.244 23.815 1.00 84.00 193 THR A C 1
ATOM 1482 O O . THR A 1 193 ? 0.476 5.243 22.618 1.00 84.00 193 THR A O 1
ATOM 1485 N N . GLU A 1 194 ? 0.016 6.379 24.492 1.00 78.50 194 GLU A N 1
ATOM 1486 C CA . GLU A 1 194 ? 0.118 7.691 23.850 1.00 78.50 194 GLU A CA 1
ATOM 1487 C C . GLU A 1 194 ? 1.522 7.943 23.272 1.00 78.50 194 GLU A C 1
ATOM 1489 O O . GLU A 1 194 ? 2.550 7.691 23.905 1.00 78.50 194 GLU A O 1
ATOM 1494 N N . GLY A 1 195 ? 1.570 8.473 22.047 1.00 74.00 195 GLY A N 1
ATOM 1495 C CA . GLY A 1 195 ? 2.796 8.980 21.425 1.00 74.00 195 GLY A CA 1
ATOM 1496 C C . GLY A 1 195 ? 3.694 7.945 20.739 1.00 74.00 195 GLY A C 1
ATOM 1497 O O . GLY A 1 195 ? 4.693 8.340 20.132 1.00 74.00 195 GLY A O 1
ATOM 1498 N N . ARG A 1 196 ? 3.368 6.644 20.766 1.00 83.06 196 ARG A N 1
ATOM 1499 C CA . ARG A 1 196 ? 4.106 5.631 19.993 1.00 83.06 196 ARG A CA 1
ATOM 1500 C C . ARG A 1 196 ? 3.193 4.535 19.462 1.00 83.06 196 ARG A C 1
ATOM 1502 O O . ARG A 1 196 ? 2.424 3.953 20.207 1.00 83.06 196 ARG A O 1
ATOM 1509 N N . ILE A 1 197 ? 3.367 4.199 18.187 1.00 89.56 197 ILE A N 1
ATOM 1510 C CA . ILE A 1 197 ? 2.635 3.114 17.536 1.00 89.56 197 ILE A CA 1
ATOM 1511 C C . ILE A 1 197 ? 3.524 1.877 17.510 1.00 89.56 197 ILE A C 1
ATOM 1513 O O 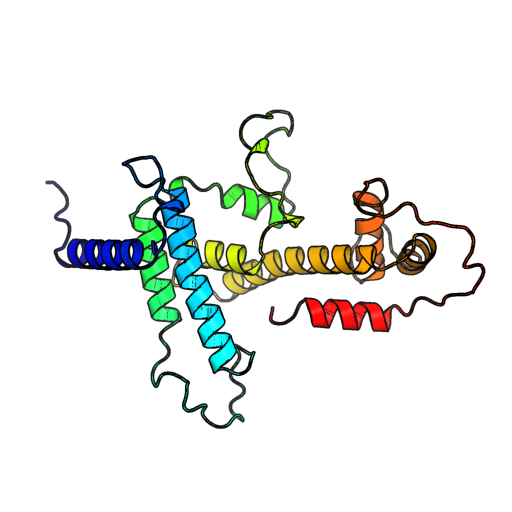. ILE A 1 197 ? 4.566 1.861 16.852 1.00 89.56 197 ILE A O 1
ATOM 1517 N N . THR A 1 198 ? 3.141 0.863 18.275 1.00 90.00 198 THR A N 1
ATOM 1518 C CA . THR A 1 198 ? 3.894 -0.389 18.427 1.00 90.00 198 THR A CA 1
ATOM 1519 C C . THR A 1 198 ? 3.050 -1.630 18.188 1.00 90.00 198 THR A C 1
ATOM 1521 O O . THR A 1 198 ? 3.598 -2.679 17.856 1.00 90.00 198 THR A O 1
ATOM 1524 N N . ASN A 1 199 ? 1.734 -1.520 18.345 1.00 91.62 199 ASN A N 1
ATOM 1525 C CA . ASN A 1 199 ? 0.805 -2.637 18.252 1.00 91.62 199 ASN A CA 1
ATOM 1526 C C . ASN A 1 199 ? -0.503 -2.226 17.547 1.00 91.62 199 ASN A C 1
ATOM 1528 O O . ASN A 1 199 ? -0.690 -1.070 17.143 1.00 91.62 199 ASN A O 1
ATOM 1532 N N . LEU A 1 200 ? -1.411 -3.194 17.373 1.00 93.19 200 LEU A N 1
ATOM 1533 C CA . LEU A 1 200 ? -2.698 -2.946 16.728 1.00 93.19 200 LEU A CA 1
ATOM 1534 C C . LEU A 1 200 ? -3.581 -1.982 17.533 1.00 93.19 200 LEU A C 1
ATOM 1536 O O . LEU A 1 200 ? -4.258 -1.158 16.926 1.00 93.19 200 LEU A O 1
ATOM 1540 N N . CYS A 1 201 ? -3.558 -2.041 18.867 1.00 93.44 201 CYS A N 1
ATOM 1541 C CA . CYS A 1 201 ? -4.342 -1.141 19.717 1.00 93.44 201 CYS A CA 1
ATOM 1542 C C . CYS A 1 201 ? -3.929 0.321 19.501 1.00 93.44 201 CYS A C 1
ATOM 1544 O O . CYS A 1 201 ? -4.798 1.167 19.296 1.00 93.44 201 CYS A O 1
ATOM 1546 N N . ASP A 1 202 ? -2.622 0.608 19.460 1.00 94.25 202 ASP A N 1
ATOM 1547 C CA . ASP A 1 202 ? -2.099 1.953 19.172 1.00 94.25 202 ASP A CA 1
ATOM 1548 C C . ASP A 1 202 ? -2.550 2.438 17.783 1.00 94.25 202 ASP A C 1
ATOM 1550 O O . ASP A 1 202 ? -2.938 3.591 17.595 1.00 94.25 202 ASP A O 1
ATOM 1554 N N . SER A 1 203 ? -2.523 1.536 16.798 1.00 94.25 203 SER A N 1
ATOM 1555 C CA . SER A 1 203 ? -2.896 1.839 15.412 1.00 94.25 203 SER A CA 1
ATOM 1556 C C . SER A 1 203 ? -4.394 2.111 15.268 1.00 94.25 203 SER A C 1
ATOM 1558 O O . SER A 1 203 ? -4.786 3.059 14.589 1.00 94.25 203 SER A O 1
ATOM 1560 N N . LEU A 1 204 ? -5.233 1.317 15.937 1.00 93.62 204 LEU A N 1
ATOM 1561 C CA . LEU A 1 204 ? -6.679 1.532 16.009 1.00 93.62 204 LEU A CA 1
ATOM 1562 C C . LEU A 1 204 ? -7.013 2.827 16.747 1.00 93.62 204 LEU A C 1
ATOM 1564 O O . LEU A 1 204 ? -7.904 3.553 16.312 1.00 93.62 204 LEU A O 1
ATOM 1568 N N . ASN A 1 205 ? -6.287 3.141 17.822 1.00 93.50 205 ASN A N 1
ATOM 1569 C CA . ASN A 1 205 ? -6.456 4.400 18.534 1.00 93.50 205 ASN A CA 1
ATOM 1570 C C . ASN A 1 205 ? -6.174 5.599 17.620 1.00 93.50 205 ASN A C 1
ATOM 1572 O O . ASN A 1 205 ? -7.019 6.482 17.510 1.00 93.50 205 ASN A O 1
ATOM 1576 N N . LEU A 1 206 ? -5.064 5.582 16.874 1.00 93.12 206 LEU A N 1
ATOM 1577 C CA . LEU A 1 206 ? -4.756 6.643 15.911 1.00 93.12 206 LEU A CA 1
ATOM 1578 C C . LEU A 1 206 ? -5.849 6.795 14.840 1.00 93.12 206 LEU A C 1
ATOM 1580 O O . LEU A 1 206 ? -6.248 7.910 14.501 1.00 93.12 206 LEU A O 1
ATOM 1584 N N . ILE A 1 207 ? -6.345 5.680 14.297 1.00 92.94 207 ILE A N 1
ATOM 1585 C CA . ILE A 1 207 ? -7.434 5.693 13.313 1.00 92.94 207 ILE A CA 1
ATOM 1586 C C . ILE A 1 207 ? -8.716 6.281 13.914 1.00 92.94 207 ILE A C 1
ATOM 1588 O O . ILE A 1 207 ? -9.400 7.056 13.245 1.00 92.94 207 ILE A O 1
ATOM 1592 N N . ASN A 1 208 ? -9.031 5.967 15.170 1.00 90.62 208 ASN A N 1
ATOM 1593 C CA . ASN A 1 208 ? -10.173 6.549 15.871 1.00 90.62 208 ASN A CA 1
ATOM 1594 C C . ASN A 1 208 ? -9.987 8.053 16.115 1.00 90.62 208 ASN A C 1
ATOM 1596 O O . ASN A 1 208 ? -10.928 8.812 15.915 1.00 90.62 208 ASN A O 1
ATOM 1600 N N . GLU A 1 209 ? -8.791 8.505 16.488 1.00 91.00 209 GLU A N 1
ATOM 1601 C CA . GLU A 1 209 ? -8.495 9.933 16.667 1.00 91.00 209 GLU A CA 1
ATOM 1602 C C . GLU A 1 209 ? -8.623 10.716 15.353 1.00 91.00 209 GLU A C 1
ATOM 1604 O O . GLU A 1 209 ? -9.170 11.816 15.331 1.00 91.00 209 GLU A O 1
ATOM 1609 N N . CYS A 1 210 ? -8.147 10.139 14.247 1.00 89.12 210 CYS A N 1
ATOM 1610 C CA . CYS A 1 210 ? -8.123 10.805 12.946 1.00 89.12 210 CYS A CA 1
ATOM 1611 C C . CYS A 1 210 ? -9.464 10.743 12.202 1.00 89.12 210 CYS A C 1
ATOM 1613 O O . CYS A 1 210 ? -9.830 11.701 11.522 1.00 89.12 210 CYS A O 1
ATOM 1615 N N . LEU A 1 211 ? -10.174 9.613 12.277 1.00 88.56 211 LEU A N 1
ATOM 1616 C CA . LEU A 1 211 ? -11.365 9.335 11.463 1.00 88.56 211 LEU A CA 1
ATOM 1617 C C . LEU A 1 211 ? -12.649 9.211 12.295 1.00 88.56 211 LEU A C 1
ATOM 1619 O O . LEU A 1 211 ? -13.733 9.161 11.723 1.00 88.56 211 LEU A O 1
ATOM 1623 N N . GLY A 1 212 ? -12.560 9.162 13.629 1.00 84.12 212 GLY A N 1
ATOM 1624 C CA . GLY A 1 212 ? -13.691 8.898 14.533 1.00 84.12 212 GLY A CA 1
ATOM 1625 C C . GLY A 1 212 ? -14.840 9.894 14.437 1.00 84.12 212 GLY A C 1
ATOM 1626 O O . GLY A 1 212 ? -15.979 9.517 14.671 1.00 84.12 212 GLY A O 1
ATOM 1627 N N . GLN A 1 213 ? -14.539 11.142 14.075 1.00 82.44 213 GLN A N 1
ATOM 1628 C CA . GLN A 1 213 ? -15.522 12.221 13.917 1.00 82.44 213 GLN A CA 1
ATOM 1629 C C . GLN A 1 213 ? -16.017 12.384 12.472 1.00 82.44 213 GLN A C 1
ATOM 1631 O O . GLN A 1 213 ? -16.753 13.321 12.180 1.00 82.44 213 GLN A O 1
ATOM 1636 N N . THR A 1 214 ? -15.560 11.536 11.550 1.00 85.00 214 THR A N 1
ATOM 1637 C CA . THR A 1 214 ? -15.961 11.603 10.140 1.00 85.00 214 THR A CA 1
ATOM 1638 C C . THR A 1 214 ? -17.175 10.718 9.880 1.00 85.00 214 THR A C 1
ATOM 1640 O O . THR A 1 214 ? -17.374 9.724 10.575 1.00 85.00 214 THR A O 1
ATOM 1643 N N . ASP A 1 215 ? -17.903 10.999 8.798 1.00 82.56 215 ASP A N 1
ATOM 1644 C CA . ASP A 1 215 ? -19.040 10.188 8.322 1.00 82.56 215 ASP A CA 1
ATOM 1645 C C . ASP A 1 215 ? -18.637 8.780 7.833 1.00 82.56 215 ASP A C 1
ATOM 1647 O O . ASP A 1 215 ? -19.445 8.046 7.266 1.00 82.56 215 ASP A O 1
ATOM 1651 N N . LEU A 1 216 ? -17.366 8.394 8.002 1.00 82.50 216 LEU A N 1
ATOM 1652 C CA . LEU A 1 216 ? -16.880 7.054 7.693 1.00 82.50 216 LEU A CA 1
ATOM 1653 C C . LEU A 1 216 ? -17.550 5.992 8.575 1.00 82.50 216 LEU A C 1
ATOM 1655 O O . LEU A 1 216 ? -17.762 4.865 8.127 1.00 82.50 216 LEU A O 1
ATOM 1659 N N . TYR A 1 217 ? -17.861 6.338 9.826 1.00 82.88 217 TYR A N 1
ATOM 1660 C CA . TYR A 1 217 ? -18.531 5.442 10.758 1.00 82.88 217 TYR A CA 1
ATOM 1661 C C . TYR A 1 217 ? -20.031 5.727 10.759 1.00 82.88 217 TYR A C 1
ATOM 1663 O O . TYR A 1 217 ? -20.453 6.858 10.972 1.00 82.88 217 TYR A O 1
ATOM 1671 N N . MET A 1 218 ? -20.837 4.688 10.543 1.00 65.81 218 MET A N 1
ATOM 1672 C CA . MET A 1 218 ? -22.291 4.795 10.653 1.00 65.81 218 MET A CA 1
ATOM 1673 C C . MET A 1 218 ? -22.670 5.123 12.106 1.00 65.81 218 MET A C 1
ATOM 1675 O O . MET A 1 218 ? -22.190 4.453 13.021 1.00 65.81 218 MET A O 1
ATOM 1679 N N . GLU A 1 219 ? -23.562 6.096 12.313 1.00 57.69 219 GLU A N 1
ATOM 1680 C CA . GLU A 1 219 ? -24.136 6.479 13.620 1.00 57.69 219 GLU A CA 1
ATOM 1681 C C . GLU A 1 219 ? -25.077 5.410 14.218 1.00 57.69 219 GLU A C 1
ATOM 1683 O O . GLU A 1 219 ? -25.901 5.707 15.080 1.00 57.69 219 GLU A O 1
ATOM 1688 N N . ASP A 1 220 ? -24.972 4.147 13.798 1.00 54.19 220 ASP A N 1
ATOM 1689 C CA . ASP A 1 220 ? -25.746 3.039 14.366 1.00 54.19 220 ASP A CA 1
ATOM 1690 C C . ASP A 1 220 ? -25.163 2.593 15.723 1.00 54.19 220 ASP A C 1
ATOM 1692 O O . ASP A 1 220 ? -25.050 1.407 16.031 1.00 54.19 220 ASP A O 1
ATOM 1696 N N . ASP A 1 221 ? -24.856 3.555 16.594 1.00 52.09 221 ASP A N 1
ATOM 1697 C CA . ASP A 1 221 ? -24.780 3.346 18.039 1.00 52.09 221 ASP A CA 1
ATOM 1698 C C . ASP A 1 221 ? -26.214 3.350 18.601 1.00 52.09 221 ASP A C 1
ATOM 1700 O O . ASP A 1 221 ? -26.584 4.119 19.488 1.00 52.09 221 ASP A O 1
ATOM 1704 N N . SER A 1 222 ? -27.068 2.464 18.078 1.00 45.81 222 SER A N 1
ATOM 1705 C CA . SER A 1 222 ? -28.277 2.107 18.811 1.00 45.81 222 SER A CA 1
ATOM 1706 C C . SER A 1 222 ? -27.838 1.377 20.082 1.00 45.81 222 SER A C 1
ATOM 1708 O O . SER A 1 222 ? -27.113 0.382 20.024 1.00 45.81 222 SER A O 1
ATOM 1710 N N . GLU A 1 223 ? -28.268 1.887 21.237 1.00 49.47 223 GLU A N 1
ATOM 1711 C CA . GLU A 1 223 ? -27.969 1.443 22.610 1.00 49.47 223 GLU A CA 1
ATOM 1712 C C . GLU A 1 223 ? -28.400 -0.012 22.939 1.00 49.47 223 GLU A C 1
ATOM 1714 O O . GLU A 1 223 ? -28.729 -0.347 24.075 1.00 49.47 223 GLU A O 1
ATOM 1719 N N . SER A 1 224 ? -28.442 -0.917 21.962 1.00 44.81 224 SER A N 1
ATOM 1720 C CA . SER A 1 224 ? -29.015 -2.256 22.098 1.00 44.81 224 SER A CA 1
ATOM 1721 C C . SER A 1 224 ? -28.001 -3.354 22.439 1.00 44.81 224 SER A C 1
ATOM 1723 O O . SER A 1 224 ? -28.401 -4.438 22.861 1.00 44.81 224 SER A O 1
ATOM 1725 N N . CYS A 1 225 ? -26.692 -3.098 22.372 1.00 43.34 225 CYS A N 1
ATOM 1726 C CA . CYS A 1 225 ? -25.676 -4.092 22.741 1.00 43.34 225 CYS A CA 1
ATOM 1727 C C . CYS A 1 225 ? -25.091 -3.852 24.142 1.00 43.34 225 CYS A C 1
ATOM 1729 O O . CYS A 1 225 ? -23.888 -3.681 24.321 1.00 43.34 225 CYS A O 1
ATOM 1731 N N . SER A 1 226 ? -25.948 -3.953 25.165 1.00 45.19 226 SER A N 1
ATOM 1732 C CA . SER A 1 226 ? -25.563 -4.084 26.588 1.00 45.19 226 SER A CA 1
ATOM 1733 C C . SER A 1 226 ? -24.938 -5.462 26.924 1.00 45.19 226 SER A C 1
ATOM 1735 O O . SER A 1 226 ? -24.893 -5.904 28.072 1.00 45.19 226 SER A O 1
ATOM 1737 N N . GLY A 1 227 ? -24.458 -6.186 25.909 1.00 50.53 227 GLY A N 1
ATOM 1738 C CA . GLY A 1 227 ? -23.685 -7.409 26.067 1.00 50.53 227 GLY A CA 1
ATOM 1739 C C . GLY A 1 227 ? -22.209 -7.073 26.252 1.00 50.53 227 GLY A C 1
ATOM 1740 O O . GLY A 1 227 ? -21.660 -6.220 25.559 1.00 50.53 227 GLY A O 1
ATOM 1741 N N . LYS A 1 228 ? -21.535 -7.759 27.177 1.00 53.72 228 LYS A N 1
ATOM 1742 C CA . LYS A 1 228 ? -20.073 -7.739 27.310 1.00 53.72 228 LYS A CA 1
ATOM 1743 C C . LYS A 1 228 ? -19.430 -8.354 26.055 1.00 53.72 228 LYS A C 1
ATOM 1745 O O . LYS A 1 228 ? -18.985 -9.497 26.099 1.00 53.72 228 LYS A O 1
ATOM 1750 N N . THR A 1 229 ? -19.402 -7.647 24.928 1.00 59.69 229 THR A N 1
ATOM 1751 C CA . THR A 1 229 ? -18.738 -8.144 23.716 1.00 59.69 229 THR A CA 1
ATOM 1752 C C . THR A 1 229 ? -17.233 -8.009 23.920 1.00 59.69 229 THR A C 1
ATOM 1754 O O . THR A 1 229 ? -16.639 -6.946 23.739 1.00 59.69 229 THR A O 1
ATOM 1757 N N . GLN A 1 230 ? -16.593 -9.062 24.413 1.00 70.94 230 GLN A N 1
ATOM 1758 C CA . GLN A 1 230 ? -15.144 -9.070 24.539 1.00 70.94 230 GLN A CA 1
ATOM 1759 C C . GLN A 1 230 ? -14.543 -8.992 23.131 1.00 70.94 230 GLN A C 1
ATOM 1761 O O . GLN A 1 230 ? -14.718 -9.907 22.330 1.00 70.94 230 GLN A O 1
ATOM 1766 N N . VAL A 1 231 ? -13.865 -7.885 22.817 1.00 82.94 231 VAL A N 1
ATOM 1767 C CA . VAL A 1 231 ? -13.188 -7.731 21.526 1.00 82.94 231 VAL A CA 1
ATOM 1768 C C . VAL A 1 231 ? -11.946 -8.611 21.541 1.00 82.94 231 VAL A C 1
ATOM 1770 O O . VAL A 1 231 ? -11.072 -8.458 22.395 1.00 82.94 231 VAL A O 1
ATOM 1773 N N . ASN A 1 232 ? -11.874 -9.557 20.610 1.00 90.00 232 ASN A N 1
ATOM 1774 C CA . ASN A 1 232 ? -10.725 -10.440 20.479 1.00 90.00 232 ASN A CA 1
ATOM 1775 C C . ASN A 1 232 ? -9.646 -9.772 19.612 1.00 90.00 232 ASN A C 1
ATOM 1777 O O . ASN A 1 232 ? -9.663 -9.891 18.388 1.00 90.00 232 ASN A O 1
ATOM 1781 N N . ILE A 1 233 ? -8.703 -9.081 20.258 1.00 90.50 233 ILE A N 1
ATOM 1782 C CA . ILE A 1 233 ? -7.611 -8.358 19.582 1.00 90.50 233 ILE A CA 1
ATOM 1783 C C . ILE A 1 233 ? -6.748 -9.291 18.731 1.00 90.50 233 ILE A C 1
ATOM 1785 O O . ILE A 1 233 ? -6.406 -8.937 17.611 1.00 90.50 233 ILE A O 1
ATOM 1789 N N . LEU A 1 234 ? -6.469 -10.509 19.205 1.00 91.12 234 LEU A N 1
ATOM 1790 C CA . LEU A 1 234 ? -5.677 -11.485 18.450 1.00 91.12 234 LEU A CA 1
ATOM 1791 C C . LEU A 1 234 ? -6.370 -11.885 17.142 1.00 91.12 234 LEU A C 1
ATOM 1793 O O . LEU A 1 234 ? -5.716 -12.028 16.112 1.00 91.12 234 LEU A O 1
ATOM 1797 N N . ALA A 1 235 ? -7.696 -12.042 17.165 1.00 92.38 235 ALA A N 1
ATOM 1798 C CA . ALA A 1 235 ? -8.462 -12.326 15.954 1.00 92.38 235 ALA A CA 1
ATOM 1799 C C . ALA A 1 235 ? -8.436 -11.139 14.975 1.00 92.38 235 ALA A C 1
ATOM 1801 O O . ALA A 1 235 ? -8.299 -11.350 13.770 1.00 92.38 235 ALA A O 1
ATOM 1802 N N . LEU A 1 236 ? -8.505 -9.902 15.482 1.00 93.25 236 LEU A N 1
ATOM 1803 C CA . LEU A 1 236 ? -8.366 -8.699 14.656 1.00 93.25 236 LEU A CA 1
ATOM 1804 C C . LEU A 1 236 ? -6.961 -8.586 14.053 1.00 93.25 236 LEU A C 1
ATOM 1806 O O . LEU A 1 236 ? -6.835 -8.296 12.867 1.00 93.25 236 LEU A O 1
ATOM 1810 N N . GLU A 1 237 ? -5.907 -8.876 14.817 1.00 93.50 237 GLU A N 1
ATOM 1811 C CA . GLU A 1 237 ? -4.530 -8.900 14.309 1.00 93.50 237 GLU A CA 1
ATOM 1812 C C . GLU A 1 237 ? -4.354 -9.933 13.197 1.00 93.50 237 GLU A C 1
ATOM 1814 O O . GLU A 1 237 ? -3.796 -9.616 12.147 1.00 93.50 237 GLU A O 1
ATOM 1819 N N . GLN A 1 238 ? -4.884 -11.144 13.377 1.00 93.31 238 GLN A N 1
ATOM 1820 C CA . GLN A 1 238 ? -4.864 -12.180 12.341 1.00 93.31 238 GLN A CA 1
ATOM 1821 C C . GLN A 1 238 ? -5.642 -11.758 11.090 1.00 93.31 238 GLN A C 1
ATOM 1823 O O . GLN A 1 238 ? -5.213 -12.032 9.967 1.00 93.31 238 GLN A O 1
ATOM 1828 N N . GLN A 1 239 ? -6.773 -11.071 11.264 1.00 94.44 239 GLN A N 1
ATOM 1829 C CA . GLN A 1 239 ? -7.546 -10.527 10.152 1.00 94.44 239 GLN A CA 1
ATOM 1830 C C . GLN A 1 239 ? -6.760 -9.449 9.395 1.00 94.44 239 GLN A C 1
ATOM 1832 O O . GLN A 1 239 ? -6.704 -9.504 8.166 1.00 94.44 239 GLN A O 1
ATOM 1837 N N . VAL A 1 240 ? -6.118 -8.516 10.104 1.00 94.88 240 VAL A N 1
ATOM 1838 C CA . VAL A 1 240 ? -5.256 -7.483 9.505 1.00 94.88 240 VAL A CA 1
ATOM 1839 C C . VAL A 1 240 ? -4.103 -8.131 8.739 1.00 94.88 240 VAL A C 1
ATOM 1841 O O . VAL A 1 240 ? -3.907 -7.827 7.567 1.00 94.88 240 VAL A O 1
ATOM 1844 N N . GLN A 1 241 ? -3.396 -9.087 9.349 1.00 92.06 241 GLN A N 1
ATOM 1845 C CA . GLN A 1 241 ? -2.307 -9.821 8.693 1.00 92.06 241 GLN A CA 1
ATOM 1846 C C . GLN A 1 241 ? -2.771 -10.489 7.398 1.00 92.06 241 GLN A C 1
ATOM 1848 O O . GLN A 1 241 ? -2.112 -10.366 6.369 1.00 92.06 241 GLN A O 1
ATOM 1853 N N . LYS A 1 242 ? -3.933 -11.152 7.424 1.00 90.94 242 LYS A N 1
ATOM 1854 C CA . LYS A 1 242 ? -4.497 -11.813 6.244 1.00 90.94 242 LYS A CA 1
ATOM 1855 C C . LYS A 1 242 ? -4.825 -10.827 5.122 1.00 90.94 242 LYS A C 1
ATOM 1857 O O . LYS A 1 242 ? -4.629 -11.164 3.960 1.00 90.94 242 LYS A O 1
ATOM 1862 N N . LEU A 1 243 ? -5.342 -9.647 5.460 1.00 91.25 243 LEU A N 1
ATOM 1863 C CA . LEU A 1 243 ? -5.706 -8.612 4.489 1.00 91.25 243 LEU A CA 1
ATOM 1864 C C . LEU A 1 243 ? -4.491 -7.856 3.930 1.00 91.25 243 LEU A C 1
ATOM 1866 O O . LEU A 1 243 ? -4.585 -7.302 2.839 1.00 91.25 243 LEU A O 1
ATOM 1870 N N . CYS A 1 244 ? -3.358 -7.856 4.638 1.00 90.56 244 CYS A N 1
ATOM 1871 C CA . CYS A 1 244 ? -2.102 -7.300 4.132 1.00 90.56 244 CYS A CA 1
ATOM 1872 C C . CYS A 1 244 ? -1.385 -8.219 3.125 1.00 90.56 244 CYS A C 1
ATOM 1874 O O . CYS A 1 244 ? -0.553 -7.740 2.359 1.00 90.56 244 CYS A O 1
ATOM 1876 N N . LEU A 1 245 ? -1.687 -9.523 3.093 1.00 81.75 245 LEU A N 1
ATOM 1877 C CA . LEU A 1 245 ? -1.111 -10.438 2.100 1.00 81.75 245 LEU A CA 1
ATOM 1878 C C . LEU A 1 245 ? -1.630 -10.102 0.688 1.00 81.75 245 LEU A C 1
ATOM 1880 O O . LEU A 1 245 ? -2.807 -9.773 0.533 1.00 81.75 245 LEU A O 1
ATOM 1884 N N . PRO A 1 246 ? -0.800 -10.218 -0.366 1.00 68.12 246 PRO A N 1
ATOM 1885 C CA . PRO A 1 246 ? 0.501 -10.895 -0.427 1.00 68.12 246 PRO A CA 1
ATOM 1886 C C . PRO A 1 246 ? 1.719 -9.964 -0.249 1.00 68.12 246 PRO A C 1
ATOM 1888 O O . PRO A 1 246 ? 2.795 -10.306 -0.740 1.00 68.12 246 PRO A O 1
ATOM 1891 N N . PHE A 1 247 ? 1.544 -8.780 0.352 1.00 63.78 247 PHE A N 1
ATOM 1892 C CA . PHE A 1 247 ? 2.633 -7.816 0.548 1.00 63.78 247 PHE A CA 1
ATOM 1893 C C . PHE A 1 247 ? 3.728 -8.349 1.483 1.00 63.78 247 PHE A C 1
ATOM 1895 O O . PHE A 1 247 ? 3.386 -9.082 2.441 1.00 63.78 247 PHE A O 1
#

Foldseek 3Di:
DPPPDDPVNVVLVVVVVVVVVVPPPDPVPPPPDPDDQLLNVLVVLLVVLVVVVVVVCVQQVNAPDDPVPDDRRPPDDPDDCSLVSLVSSLVCNVVVCSVVPDPLVQVVCVLVVHDDPDPPPPCPPVVPDDDLLPDDLSSNLSSVCSPDDSPDPPVVNVVSNVSSLVSQLLNLLLVLLLVDDPVLLCLLLVPADPPDDDASSVSSVVSCVVPVPDPSHDPPPPVPCPDPPPRDNVVSVVSSVVSSPPD

Sequence (247 aa):
QKPSTSNMAEAIGKVMEDMSSSTQLKPMFKPKSEKPIPQSLFLFVTSIARTNLEVELIQRGGSLVISGADPPNPLLPKRDCIVPLLHVLAVHARVARVLAMWPAWMTFQQLCGLPAKVPVTALAPIEREVPLLLRDPIALLLQFVLLLPLHLDQTYFTTTVQMVYNLLYYQVVAQVSCGLTGAERARAASGATEGRITNLCDSLNLINECLGQTDLYMEDDSESCSGKTQVNILALEQQVQKLCLPF

InterPro domains:
  IPR039164 E3 ubiquitin-protein ligase UBR1-like [PTHR21497] (7-247)
  IPR044046 E3 ubiquitin-protein ligase UBR-like, C-terminal [PF18995] (38-247)

Secondary structure (DSSP, 8-state):
------HHHHHHHHHHHHHHHHH--SGGGS-SSSSPPHHHHHHHHHHHHHHHHHHHHHHTTS-SS--TTSPPPTTS-SS--HHHHHHHHHHHHHHTTGGGSS-HHHHHHHHTTPPPSS-TT-TTTGGGSPPGGGS-HHHHHHHHHHHS-SS--HHHHHHHHHHHHHHHHHHHHHHHHHTS-HHHHHHHHTTPPTT---SHHHHHHHHHHHHTTSTTS-----TT--S-----HHHHHHHHHHHHTT-